Protein AF-A0A158NZ49-F1 (afdb_monomer)

Structure (mmCIF, N/CA/C/O backbone):
data_AF-A0A158NZ49-F1
#
_entry.id   AF-A0A158NZ49-F1
#
loop_
_atom_site.group_PDB
_atom_site.id
_atom_site.type_symbol
_atom_site.label_atom_id
_atom_site.label_alt_id
_atom_site.label_comp_id
_atom_site.label_asym_id
_atom_site.label_entity_id
_atom_site.label_seq_id
_atom_site.pdbx_PDB_ins_code
_atom_site.Cartn_x
_atom_site.Cartn_y
_atom_site.Cartn_z
_atom_site.occupancy
_atom_site.B_iso_or_equiv
_atom_site.auth_seq_id
_atom_site.auth_comp_id
_atom_site.auth_asym_id
_atom_site.auth_atom_id
_atom_site.pdbx_PDB_model_num
ATOM 1 N N . MET A 1 1 ? 2.696 24.671 5.256 1.00 68.38 1 MET A N 1
ATOM 2 C CA . MET A 1 1 ? 1.711 23.572 5.295 1.00 68.38 1 MET A CA 1
ATOM 3 C C . MET A 1 1 ? 1.732 22.976 6.686 1.00 68.38 1 MET A C 1
ATOM 5 O O . MET A 1 1 ? 2.824 22.775 7.215 1.00 68.38 1 MET A O 1
ATOM 9 N N . SER A 1 2 ? 0.566 22.750 7.288 1.00 91.38 2 SER A N 1
ATOM 10 C CA . SER A 1 2 ? 0.462 22.030 8.560 1.00 91.38 2 SER A CA 1
ATOM 11 C C . SER A 1 2 ? 0.823 20.544 8.372 1.00 91.38 2 SER A C 1
ATOM 13 O O . SER A 1 2 ? 0.926 20.051 7.241 1.00 91.38 2 SER A O 1
ATOM 15 N N . LYS A 1 3 ? 1.032 19.803 9.472 1.00 92.00 3 LYS A N 1
ATOM 16 C CA . LYS A 1 3 ? 1.208 18.341 9.387 1.00 92.00 3 LYS A CA 1
ATOM 17 C C . LYS A 1 3 ? -0.038 17.668 8.809 1.00 92.00 3 LYS A C 1
ATOM 19 O O . LYS A 1 3 ? 0.099 16.753 8.006 1.00 92.00 3 LYS A O 1
ATOM 24 N N . GLU A 1 4 ? -1.223 18.157 9.167 1.00 93.50 4 GLU A N 1
ATOM 25 C CA . GLU A 1 4 ? -2.504 17.652 8.664 1.00 93.50 4 GLU A CA 1
ATOM 26 C C . GLU A 1 4 ? -2.630 17.868 7.146 1.00 93.50 4 GLU A C 1
ATOM 28 O O . GLU A 1 4 ? -2.879 16.905 6.420 1.00 93.50 4 GLU A O 1
ATOM 33 N N . ASP A 1 5 ? -2.321 19.071 6.642 1.00 91.25 5 ASP A N 1
ATOM 34 C CA . ASP A 1 5 ? -2.321 19.365 5.195 1.00 91.25 5 ASP A CA 1
ATOM 35 C C . ASP A 1 5 ? -1.333 18.470 4.447 1.00 91.25 5 ASP A C 1
ATOM 37 O O . ASP A 1 5 ? -1.591 18.011 3.334 1.00 91.25 5 ASP A O 1
ATOM 41 N N . THR A 1 6 ? -0.177 18.222 5.068 1.00 93.62 6 THR A N 1
ATOM 42 C CA . THR A 1 6 ? 0.855 17.371 4.479 1.00 93.62 6 THR A CA 1
ATOM 43 C C . THR A 1 6 ? 0.374 15.928 4.393 1.00 93.62 6 THR A C 1
ATOM 45 O O . THR A 1 6 ? 0.531 15.310 3.345 1.00 93.62 6 THR A O 1
ATOM 48 N N . LEU A 1 7 ? -0.258 15.393 5.444 1.00 94.50 7 LEU A N 1
ATOM 49 C CA . LEU A 1 7 ? -0.834 14.046 5.425 1.00 94.50 7 LEU A CA 1
ATOM 50 C C . LEU A 1 7 ? -1.914 13.910 4.348 1.00 94.50 7 LEU A C 1
ATOM 52 O O . LEU A 1 7 ? -1.886 12.937 3.601 1.00 94.50 7 LEU A O 1
ATOM 56 N N . LEU A 1 8 ? -2.818 14.888 4.219 1.00 93.62 8 LEU A N 1
ATOM 57 C CA . LEU A 1 8 ? -3.854 14.892 3.177 1.00 93.62 8 LEU A CA 1
ATOM 58 C C . LEU A 1 8 ? -3.246 14.910 1.772 1.00 93.62 8 LEU A C 1
ATOM 60 O O . LEU A 1 8 ? -3.623 14.109 0.918 1.00 93.62 8 LEU A O 1
ATOM 64 N N . TRP A 1 9 ? -2.257 15.778 1.542 1.00 93.06 9 TRP A N 1
ATOM 65 C CA . TRP A 1 9 ? -1.540 15.827 0.271 1.00 93.06 9 TRP A CA 1
ATOM 66 C C . TRP A 1 9 ? -0.854 14.491 -0.042 1.00 93.06 9 TRP A C 1
ATOM 68 O O . TRP A 1 9 ? -0.977 13.986 -1.164 1.00 93.06 9 TRP A O 1
ATOM 78 N N . LEU A 1 10 ? -0.197 13.879 0.953 1.00 94.06 10 LEU A N 1
ATOM 79 C CA . LEU A 1 10 ? 0.497 12.602 0.805 1.00 94.06 10 LEU A CA 1
ATOM 80 C C . LEU A 1 10 ? -0.430 11.486 0.327 1.00 94.06 10 LEU A C 1
ATOM 82 O O . LEU A 1 10 ? 0.019 10.696 -0.497 1.00 94.06 10 LEU A O 1
ATOM 86 N N . GLN A 1 11 ? -1.702 11.443 0.742 1.00 94.31 11 GLN A N 1
ATOM 87 C CA . GLN A 1 11 ? -2.647 10.399 0.311 1.00 94.31 11 GLN A CA 1
ATOM 88 C C . GLN A 1 11 ? -2.680 10.250 -1.219 1.00 94.31 11 GLN A C 1
ATOM 90 O O . GLN A 1 11 ? -2.597 9.138 -1.742 1.00 94.31 11 GLN A O 1
ATOM 95 N N . SER A 1 12 ? -2.710 11.371 -1.948 1.00 90.19 12 SER A N 1
ATOM 96 C CA . SER A 1 12 ? -2.718 11.390 -3.421 1.00 90.19 12 SER A CA 1
ATOM 97 C C . SER A 1 12 ? -1.403 10.920 -4.058 1.00 90.19 12 SER A C 1
ATOM 99 O O . SER A 1 12 ? -1.378 10.497 -5.213 1.00 90.19 12 SER A O 1
ATOM 101 N N . GLN A 1 13 ? -0.305 10.986 -3.305 1.00 91.81 13 GLN A N 1
ATOM 102 C CA . GLN A 1 13 ? 1.037 10.610 -3.750 1.00 91.81 13 GLN A CA 1
ATOM 103 C C . GLN A 1 13 ? 1.348 9.129 -3.500 1.00 91.81 13 GLN A C 1
ATOM 105 O O . GLN A 1 13 ? 2.392 8.646 -3.934 1.00 91.81 13 GLN A O 1
ATOM 110 N N . ARG A 1 14 ? 0.483 8.405 -2.775 1.00 93.44 14 ARG A N 1
ATOM 111 C CA . ARG A 1 14 ? 0.665 6.977 -2.466 1.00 93.44 14 ARG A CA 1
ATOM 112 C C . ARG A 1 14 ? 0.021 6.049 -3.487 1.00 93.44 14 ARG A C 1
ATOM 114 O O . ARG A 1 14 ? 0.454 4.907 -3.605 1.00 93.44 14 ARG A O 1
ATOM 121 N N . ASP A 1 15 ? -0.964 6.535 -4.237 1.00 94.62 15 ASP A N 1
ATOM 122 C CA . ASP A 1 15 ? -1.673 5.772 -5.268 1.00 94.62 15 ASP A CA 1
ATOM 123 C C . ASP A 1 15 ? -0.997 5.951 -6.637 1.00 94.62 15 ASP A C 1
ATOM 125 O O . ASP A 1 15 ? -1.504 6.626 -7.537 1.00 94.62 15 ASP A O 1
ATOM 129 N N . ILE A 1 16 ? 0.220 5.418 -6.750 1.00 90.50 16 ILE A N 1
ATOM 130 C CA . ILE A 1 16 ? 1.062 5.512 -7.945 1.00 90.50 16 ILE A CA 1
ATOM 131 C C . ILE A 1 16 ? 1.618 4.136 -8.316 1.00 90.50 16 ILE A C 1
ATOM 133 O O . ILE A 1 16 ? 1.814 3.285 -7.447 1.00 90.50 16 ILE A O 1
ATOM 137 N N . GLY A 1 17 ? 1.925 3.943 -9.601 1.00 92.62 17 GLY A N 1
ATOM 138 C CA . GLY A 1 17 ? 2.588 2.731 -10.076 1.00 92.62 17 GLY A CA 1
ATOM 139 C C . GLY A 1 17 ? 3.939 2.467 -9.403 1.00 92.62 17 GLY A C 1
ATOM 140 O O . GLY A 1 17 ? 4.574 3.363 -8.840 1.00 92.62 17 GLY A O 1
ATOM 141 N N . ILE A 1 18 ? 4.414 1.229 -9.510 1.00 93.81 18 ILE A N 1
ATOM 142 C CA . ILE A 1 18 ? 5.622 0.746 -8.826 1.00 93.81 18 ILE A CA 1
ATOM 143 C C . ILE A 1 18 ? 6.669 0.213 -9.806 1.00 93.81 18 ILE A C 1
ATOM 145 O O . ILE A 1 18 ? 6.369 -0.206 -10.926 1.00 93.81 18 ILE A O 1
ATOM 149 N N . PHE A 1 19 ? 7.925 0.173 -9.367 1.00 94.88 19 PHE A N 1
ATOM 150 C CA . PHE A 1 19 ? 8.986 -0.520 -10.093 1.00 94.88 19 PHE A CA 1
ATOM 151 C C . PHE A 1 19 ? 9.013 -2.004 -9.722 1.00 94.88 19 PHE A C 1
ATOM 153 O O . PHE A 1 19 ? 9.070 -2.363 -8.549 1.00 94.88 19 PHE A O 1
ATOM 160 N N . ILE A 1 20 ? 9.017 -2.873 -10.733 1.00 96.12 20 ILE A N 1
ATOM 161 C CA . ILE A 1 20 ? 9.058 -4.329 -10.563 1.00 96.12 20 ILE A CA 1
ATOM 162 C C . ILE A 1 20 ? 10.291 -4.887 -11.274 1.00 96.12 20 ILE A C 1
ATOM 164 O O . ILE A 1 20 ? 10.539 -4.592 -12.448 1.00 96.12 20 ILE A O 1
ATOM 168 N N . GLN A 1 21 ? 11.073 -5.708 -10.571 1.00 96.62 21 GLN A N 1
ATOM 169 C CA . GLN A 1 21 ? 12.226 -6.389 -11.152 1.00 96.62 21 GLN A CA 1
ATOM 170 C C . GLN A 1 21 ? 11.786 -7.633 -11.931 1.00 96.62 21 GLN A C 1
ATOM 172 O O . GLN A 1 21 ? 11.057 -8.488 -11.426 1.00 96.62 21 GLN A O 1
ATOM 177 N N . CYS A 1 22 ? 12.286 -7.792 -13.155 1.00 97.94 22 CYS A N 1
ATOM 178 C CA . CYS A 1 22 ? 12.050 -8.993 -13.948 1.00 97.94 22 CYS A CA 1
ATOM 179 C C . CYS A 1 22 ? 12.662 -10.239 -13.280 1.00 97.94 22 CYS A C 1
ATOM 181 O O . CYS A 1 22 ? 13.879 -10.336 -13.092 1.00 97.94 22 CYS A O 1
ATOM 183 N N . CYS A 1 23 ? 11.839 -11.257 -13.015 1.00 98.00 23 CYS A N 1
ATOM 184 C CA . CYS A 1 23 ? 12.266 -12.502 -12.373 1.00 98.00 23 CYS A CA 1
ATOM 185 C C . CYS A 1 23 ? 13.144 -13.394 -13.269 1.00 98.00 23 CYS A C 1
ATOM 187 O O . CYS A 1 23 ? 13.720 -14.373 -12.790 1.00 98.00 23 CYS A O 1
ATOM 189 N N . ARG A 1 24 ? 13.274 -13.093 -14.571 1.00 97.75 24 ARG A N 1
ATOM 190 C CA . ARG A 1 24 ? 14.144 -13.857 -15.477 1.00 97.75 24 ARG A CA 1
ATOM 191 C C . ARG A 1 24 ? 15.604 -13.677 -15.051 1.00 97.75 24 ARG A C 1
ATOM 193 O O . ARG A 1 24 ? 16.101 -12.552 -15.026 1.00 97.75 24 ARG A O 1
ATOM 200 N N . LYS A 1 25 ? 16.293 -14.792 -14.770 1.00 96.81 25 LYS A N 1
ATOM 201 C CA . LYS A 1 25 ? 17.686 -14.811 -14.282 1.00 96.81 25 LYS A CA 1
ATOM 202 C C . LYS A 1 25 ? 18.647 -14.006 -15.163 1.00 96.81 25 LYS A C 1
ATOM 204 O O . LYS A 1 25 ? 19.496 -13.317 -14.624 1.00 96.81 25 LYS A O 1
ATOM 209 N N . SER A 1 26 ? 18.461 -14.045 -16.483 1.00 97.19 26 SER A N 1
ATOM 210 C CA . SER A 1 26 ? 19.286 -13.319 -17.456 1.00 97.19 26 SER A CA 1
ATOM 211 C C . SER A 1 26 ? 18.878 -11.862 -17.711 1.00 97.19 26 SER A C 1
ATOM 213 O O . SER A 1 26 ? 19.567 -11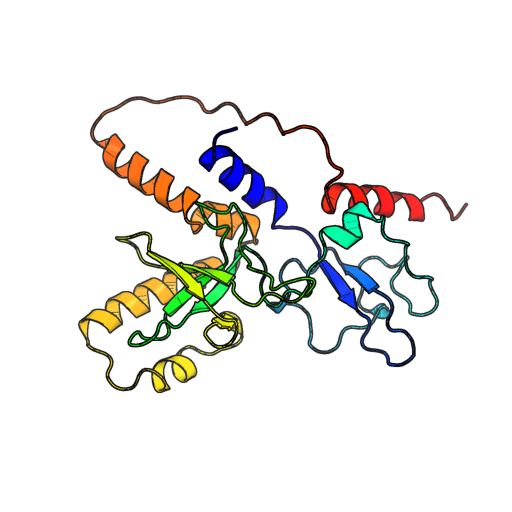.176 -18.453 1.00 97.19 26 SER A O 1
ATOM 215 N N . CYS A 1 27 ? 17.751 -11.381 -17.168 1.00 97.06 27 CYS A N 1
ATOM 216 C CA . CYS A 1 27 ? 17.262 -10.028 -17.449 1.00 97.06 27 CYS A CA 1
ATOM 217 C C . CYS A 1 27 ? 17.514 -9.075 -16.288 1.00 97.06 27 CYS A C 1
ATOM 219 O O . CYS A 1 27 ? 18.184 -8.072 -16.484 1.00 97.06 27 CYS A O 1
ATOM 221 N N . LYS A 1 28 ? 16.916 -9.348 -15.119 1.00 96.38 28 LYS A N 1
ATOM 222 C CA . LYS A 1 28 ? 17.013 -8.539 -13.885 1.00 96.38 28 LYS A CA 1
ATOM 223 C C . LYS A 1 28 ? 16.725 -7.030 -13.990 1.00 96.38 28 LYS A C 1
ATOM 225 O O . LYS A 1 28 ? 16.806 -6.345 -12.981 1.00 96.38 28 LYS A O 1
ATOM 230 N N . LYS A 1 29 ? 16.302 -6.542 -15.160 1.00 96.19 29 LYS A N 1
ATOM 231 C CA . LYS A 1 29 ? 15.860 -5.163 -15.387 1.00 96.19 29 LYS A CA 1
ATOM 232 C C . LYS A 1 29 ? 14.662 -4.786 -14.514 1.00 96.19 29 LYS A C 1
ATOM 234 O O . LYS A 1 29 ? 13.750 -5.604 -14.337 1.00 96.19 29 LYS A O 1
ATOM 239 N N . TRP A 1 30 ? 14.636 -3.541 -14.064 1.00 95.50 30 TRP A N 1
ATOM 240 C CA . TRP A 1 30 ? 13.500 -2.888 -13.430 1.00 95.50 30 TRP A CA 1
ATOM 241 C C . TRP A 1 30 ? 12.586 -2.251 -14.471 1.00 95.50 30 TRP A C 1
ATOM 243 O O . TRP A 1 30 ? 13.029 -1.648 -15.450 1.00 95.50 30 TRP A O 1
ATOM 253 N N . ARG A 1 31 ? 11.279 -2.395 -14.263 1.00 95.50 31 ARG A N 1
ATOM 254 C CA . ARG A 1 31 ? 10.250 -1.807 -15.118 1.00 95.50 31 ARG A CA 1
ATOM 255 C C . ARG A 1 31 ? 9.233 -1.082 -14.261 1.00 95.50 31 ARG A C 1
ATOM 257 O O . ARG A 1 31 ? 8.695 -1.673 -13.329 1.00 95.50 31 ARG A O 1
ATOM 264 N N . TYR A 1 32 ? 8.953 0.168 -14.608 1.00 94.25 32 TYR A N 1
ATOM 265 C CA . TYR A 1 32 ? 7.801 0.863 -14.056 1.00 94.25 32 TYR A CA 1
ATOM 266 C C . TYR A 1 32 ? 6.515 0.195 -14.548 1.00 94.25 32 TYR A C 1
ATOM 268 O O . TYR A 1 32 ? 6.393 -0.114 -15.738 1.00 94.25 32 TYR A O 1
ATOM 276 N N . CYS A 1 33 ? 5.588 -0.058 -13.632 1.00 94.56 33 CYS A N 1
ATOM 277 C CA . CYS A 1 33 ? 4.303 -0.684 -13.899 1.00 94.56 33 CYS A CA 1
ATOM 278 C C . CYS A 1 33 ? 3.196 0.161 -13.266 1.00 94.56 33 CYS A C 1
ATOM 280 O O . CYS A 1 33 ? 3.117 0.258 -12.045 1.00 94.56 33 CYS A O 1
ATOM 282 N N . ASP A 1 34 ? 2.343 0.731 -14.112 1.00 93.56 34 ASP A N 1
ATOM 283 C CA . ASP A 1 34 ? 1.200 1.566 -13.713 1.00 93.56 34 ASP A CA 1
ATOM 284 C C . ASP A 1 34 ? -0.022 0.719 -13.312 1.00 93.56 34 ASP A C 1
ATOM 286 O O . ASP A 1 34 ? -0.976 1.230 -12.759 1.00 93.56 34 ASP A O 1
ATOM 290 N N . ASP A 1 35 ? -0.009 -0.596 -13.563 1.00 93.69 35 ASP A N 1
ATOM 291 C CA . ASP A 1 35 ? -1.139 -1.473 -13.208 1.00 93.69 35 ASP A CA 1
ATOM 292 C C . ASP A 1 35 ? -1.067 -1.984 -11.758 1.00 93.69 35 ASP A C 1
ATOM 294 O O . ASP A 1 35 ? -1.996 -2.627 -11.271 1.00 93.69 35 ASP A O 1
ATOM 298 N N . PHE A 1 36 ? 0.065 -1.767 -11.079 1.00 95.69 36 PHE A N 1
ATOM 299 C CA . PHE A 1 36 ? 0.307 -2.247 -9.720 1.00 95.69 36 PHE A CA 1
ATOM 300 C C . PHE A 1 36 ? 0.666 -1.077 -8.823 1.00 95.69 36 PHE A C 1
ATOM 302 O O . PHE A 1 36 ? 1.688 -0.428 -9.027 1.00 95.69 36 PHE A O 1
ATOM 309 N N . HIS A 1 37 ? -0.176 -0.827 -7.829 1.00 95.69 37 HIS A N 1
ATOM 310 C CA . HIS A 1 37 ? 0.003 0.275 -6.884 1.00 95.69 37 HIS A CA 1
ATOM 311 C C . HIS A 1 37 ? 0.337 -0.235 -5.472 1.00 95.69 37 HIS A C 1
ATOM 313 O O . HIS A 1 37 ? 0.818 0.512 -4.625 1.00 95.69 37 HIS A O 1
ATOM 319 N N . ASP A 1 38 ? 0.140 -1.531 -5.215 1.00 96.50 38 ASP A N 1
ATOM 320 C CA . ASP A 1 38 ? 0.511 -2.194 -3.968 1.00 96.50 38 ASP A CA 1
ATOM 321 C C . ASP A 1 38 ? 1.464 -3.375 -4.253 1.00 96.50 38 ASP A C 1
ATOM 323 O O . ASP A 1 38 ? 1.118 -4.268 -5.038 1.00 96.50 38 ASP A O 1
ATOM 327 N N . PRO A 1 39 ? 2.644 -3.453 -3.603 1.00 95.88 39 PRO A N 1
ATOM 328 C CA . PRO A 1 39 ? 3.526 -4.617 -3.687 1.00 95.88 39 PRO A CA 1
ATOM 329 C C . PRO A 1 39 ? 2.842 -5.951 -3.355 1.00 95.88 39 PRO A C 1
ATOM 331 O O . PRO A 1 39 ? 3.272 -7.007 -3.829 1.00 95.88 39 PRO A O 1
ATOM 334 N N . VAL A 1 40 ? 1.771 -5.949 -2.550 1.00 95.69 40 VAL A N 1
ATOM 335 C CA . VAL A 1 40 ? 1.031 -7.180 -2.246 1.00 95.69 40 VAL A CA 1
ATOM 336 C C . VAL A 1 40 ? 0.273 -7.724 -3.456 1.00 95.69 40 VAL A C 1
ATOM 338 O O . VAL A 1 40 ? 0.049 -8.935 -3.501 1.00 95.69 40 VAL A O 1
ATOM 341 N N . ASP A 1 41 ? -0.060 -6.898 -4.441 1.00 95.12 41 ASP A N 1
ATOM 342 C CA . ASP A 1 41 ? -0.815 -7.316 -5.625 1.00 95.12 41 ASP A CA 1
ATOM 343 C C . ASP A 1 41 ? 0.102 -7.815 -6.750 1.00 95.12 41 ASP A C 1
ATOM 345 O O . ASP A 1 41 ? -0.341 -8.504 -7.672 1.00 95.12 41 ASP A O 1
ATOM 349 N N . VAL A 1 42 ? 1.410 -7.568 -6.632 1.00 95.50 42 VAL A N 1
ATOM 350 C CA . VAL A 1 42 ? 2.406 -8.055 -7.587 1.00 95.50 42 VAL A CA 1
ATOM 351 C C . VAL A 1 42 ? 2.469 -9.590 -7.571 1.00 95.50 42 VAL A C 1
ATOM 353 O O . VAL A 1 42 ? 2.644 -10.211 -6.509 1.00 95.50 42 VAL A O 1
ATOM 356 N N . PRO A 1 43 ? 2.380 -10.247 -8.744 1.00 95.44 43 PRO A N 1
ATOM 357 C CA . PRO A 1 43 ? 2.582 -11.682 -8.857 1.00 95.44 43 PRO A CA 1
ATOM 358 C C . PRO A 1 43 ? 3.963 -12.102 -8.350 1.00 95.44 43 PRO A C 1
ATOM 360 O O . PRO A 1 43 ? 4.966 -11.446 -8.613 1.00 95.44 43 PRO A O 1
ATOM 363 N N . LYS A 1 44 ? 4.047 -13.271 -7.701 1.00 94.06 44 LYS A N 1
ATOM 364 C CA . LYS A 1 44 ? 5.333 -13.828 -7.232 1.00 94.06 44 LYS A CA 1
ATOM 365 C C . LYS A 1 44 ? 6.371 -13.977 -8.350 1.00 94.06 44 LYS A C 1
ATOM 367 O O . LYS A 1 44 ? 7.566 -13.932 -8.082 1.00 94.06 44 LYS A O 1
ATOM 372 N N . LEU A 1 45 ? 5.903 -14.227 -9.571 1.00 97.31 45 LEU A N 1
ATOM 373 C CA . LEU A 1 45 ? 6.720 -14.274 -10.773 1.00 97.31 45 LEU A CA 1
ATOM 374 C C . LEU A 1 45 ? 6.208 -13.212 -11.733 1.00 97.31 45 LEU A C 1
ATOM 376 O O . LEU A 1 45 ? 5.100 -13.328 -12.256 1.00 97.31 45 LEU A O 1
ATOM 380 N N . TRP A 1 46 ? 7.036 -12.203 -11.967 1.00 98.00 46 TRP A N 1
ATOM 381 C CA . TRP A 1 46 ? 6.763 -11.135 -12.911 1.00 98.00 46 TRP A CA 1
ATOM 382 C C . TRP A 1 46 ? 7.888 -11.056 -13.948 1.00 98.00 46 TRP A C 1
ATOM 384 O O . TRP A 1 46 ? 9.071 -11.209 -13.635 1.00 98.00 46 TRP A O 1
ATOM 394 N N . TYR A 1 47 ? 7.535 -10.847 -15.212 1.00 98.12 47 TYR A N 1
ATOM 395 C CA . TYR A 1 47 ? 8.487 -10.782 -16.324 1.00 98.12 47 TYR A CA 1
ATOM 396 C C . TYR A 1 47 ? 8.189 -9.564 -17.189 1.00 98.12 47 TYR A C 1
ATOM 398 O O . TYR A 1 47 ? 7.022 -9.229 -17.343 1.00 98.12 47 TYR A O 1
ATOM 406 N N . CYS A 1 48 ? 9.196 -8.983 -17.859 1.00 98.00 48 CYS A N 1
ATOM 407 C CA . CYS A 1 48 ? 9.002 -7.791 -18.703 1.00 98.00 48 CYS A CA 1
ATOM 408 C C . CYS A 1 48 ? 7.805 -7.906 -19.662 1.00 98.00 48 CYS A C 1
ATOM 410 O O . CYS A 1 48 ? 7.068 -6.946 -19.816 1.00 98.00 48 CYS A O 1
ATOM 412 N N . LYS A 1 49 ? 7.558 -9.090 -20.245 1.00 97.38 49 LYS A N 1
ATOM 413 C CA . LYS A 1 49 ? 6.415 -9.347 -21.145 1.00 97.38 49 LYS A CA 1
ATOM 414 C C . LYS A 1 49 ? 5.027 -9.115 -20.533 1.00 97.38 49 LYS A C 1
ATOM 416 O O . LYS A 1 49 ? 4.049 -9.051 -21.265 1.00 97.38 49 LYS A O 1
ATOM 421 N N . MET A 1 50 ? 4.944 -9.045 -19.207 1.00 97.25 50 MET A N 1
ATOM 422 C CA . MET A 1 50 ? 3.718 -8.803 -18.448 1.00 97.25 50 MET A CA 1
ATOM 423 C C . MET A 1 50 ? 3.458 -7.311 -18.215 1.00 97.25 50 MET A C 1
ATOM 425 O O . MET A 1 50 ? 2.434 -6.979 -17.637 1.00 97.25 50 MET A O 1
ATOM 429 N N . ASN A 1 51 ? 4.360 -6.418 -18.631 1.00 97.12 51 ASN A N 1
ATOM 430 C CA . ASN A 1 51 ? 4.137 -4.980 -18.520 1.00 97.12 51 ASN A CA 1
ATOM 431 C C . ASN A 1 51 ? 2.999 -4.538 -19.467 1.00 97.12 51 ASN A C 1
ATOM 433 O O . ASN A 1 51 ? 2.941 -4.977 -20.628 1.00 97.12 51 ASN A O 1
ATOM 437 N N . SER A 1 52 ? 2.087 -3.686 -18.987 1.00 95.56 52 SER A N 1
ATOM 438 C CA . SER A 1 52 ? 1.034 -3.100 -19.824 1.00 95.56 52 SER A CA 1
ATOM 439 C C . SER A 1 52 ? 1.597 -2.169 -20.891 1.00 95.56 52 SER A C 1
ATOM 441 O O . SER A 1 52 ? 1.130 -2.213 -22.031 1.00 95.56 52 SER A O 1
ATOM 443 N N . ASN A 1 53 ? 2.655 -1.415 -20.578 1.00 94.25 53 ASN A N 1
ATOM 444 C CA . ASN A 1 53 ? 3.364 -0.586 -21.542 1.00 94.25 53 ASN A CA 1
ATOM 445 C C . ASN A 1 53 ? 4.186 -1.460 -22.503 1.00 94.25 53 ASN A C 1
ATOM 447 O O . ASN A 1 53 ? 5.289 -1.927 -22.197 1.00 94.25 53 ASN A O 1
ATOM 451 N N . LYS A 1 54 ? 3.648 -1.641 -23.713 1.00 94.56 54 LYS A N 1
ATOM 452 C CA . LYS A 1 54 ? 4.229 -2.500 -24.750 1.00 94.56 54 LYS A CA 1
ATOM 453 C C . LYS A 1 54 ? 5.596 -2.032 -25.243 1.00 94.56 54 LYS A C 1
ATOM 455 O O . LYS A 1 54 ? 6.395 -2.886 -25.618 1.00 94.56 54 LYS A O 1
ATOM 460 N N . ALA A 1 55 ? 5.918 -0.741 -25.134 1.00 93.50 55 ALA A N 1
ATOM 461 C CA . ALA A 1 55 ? 7.227 -0.212 -25.521 1.00 93.50 55 ALA A CA 1
ATOM 462 C C . ALA A 1 55 ? 8.377 -0.776 -24.665 1.00 9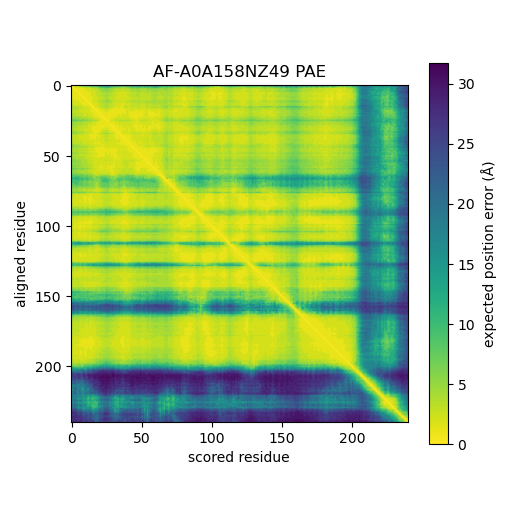3.50 55 ALA A C 1
ATOM 464 O O . ALA A 1 55 ? 9.497 -0.921 -25.147 1.00 93.50 55 ALA A O 1
ATOM 465 N N . ILE A 1 56 ? 8.106 -1.148 -23.408 1.00 94.44 56 ILE A N 1
ATOM 466 C CA . ILE A 1 56 ? 9.102 -1.704 -22.473 1.00 94.44 56 ILE A CA 1
ATOM 467 C C . ILE A 1 56 ? 8.810 -3.159 -22.074 1.00 94.44 56 ILE A C 1
ATOM 469 O O . ILE A 1 56 ? 9.528 -3.740 -21.250 1.00 94.44 56 ILE A O 1
ATOM 473 N N . ALA A 1 57 ? 7.799 -3.787 -22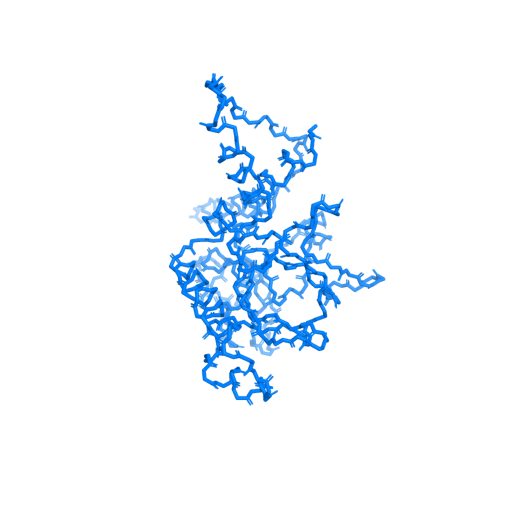.687 1.00 96.12 57 ALA A N 1
ATOM 474 C CA . ALA A 1 57 ? 7.319 -5.128 -22.356 1.00 96.12 57 ALA A CA 1
ATOM 475 C C . ALA A 1 57 ? 8.197 -6.267 -22.917 1.00 96.12 57 ALA A C 1
ATOM 477 O O . ALA A 1 57 ? 7.718 -7.323 -23.323 1.00 96.12 57 ALA A O 1
ATOM 478 N N . SER A 1 58 ? 9.514 -6.083 -22.961 1.00 97.19 58 SER A N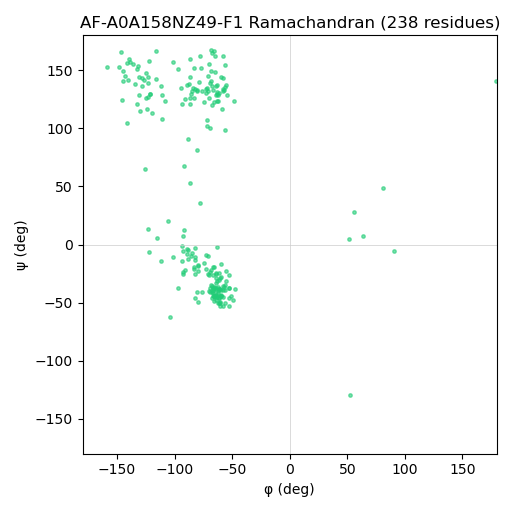 1
ATOM 479 C CA . SER A 1 58 ? 10.451 -7.091 -23.456 1.00 97.19 58 SER A CA 1
ATOM 480 C C . SER A 1 58 ? 11.760 -7.064 -22.676 1.00 97.19 58 SER A C 1
ATOM 482 O O . SER A 1 58 ? 12.192 -6.034 -22.156 1.00 97.19 58 SER A O 1
ATOM 484 N N . CYS A 1 59 ? 12.399 -8.231 -22.565 1.00 97.81 59 CYS A N 1
ATOM 485 C CA . CYS A 1 59 ? 13.734 -8.338 -21.970 1.00 97.81 59 CYS A CA 1
ATOM 486 C C . CYS A 1 59 ? 14.822 -7.772 -22.895 1.00 97.81 59 CYS A C 1
ATOM 488 O O . CYS A 1 59 ? 15.896 -7.430 -22.403 1.00 97.81 59 CYS A O 1
ATOM 490 N N . PHE A 1 60 ? 14.544 -7.672 -24.199 1.00 96.38 60 PHE A N 1
ATOM 491 C CA . PHE A 1 60 ? 15.473 -7.148 -25.203 1.00 96.38 60 PHE A CA 1
ATOM 492 C C . PHE A 1 60 ? 15.521 -5.619 -25.227 1.00 96.38 60 PHE A C 1
ATOM 494 O O . PHE A 1 60 ? 16.528 -5.047 -25.621 1.00 96.38 60 PHE A O 1
ATOM 501 N N . VAL A 1 61 ? 14.466 -4.956 -24.750 1.00 96.06 61 VAL A N 1
ATOM 502 C CA . VAL A 1 61 ? 14.451 -3.497 -24.615 1.00 96.06 61 VAL A CA 1
ATOM 503 C C . VAL A 1 61 ? 15.378 -3.093 -23.454 1.00 96.06 61 VAL A C 1
ATOM 505 O O . VAL A 1 61 ? 15.308 -3.722 -22.390 1.00 96.06 61 VAL A O 1
ATOM 508 N N . PRO A 1 62 ? 16.241 -2.071 -23.599 1.00 95.44 62 PRO A N 1
ATOM 509 C CA . PRO A 1 62 ? 17.055 -1.545 -22.498 1.00 95.44 62 PRO A CA 1
ATOM 510 C C . PRO A 1 62 ? 16.219 -1.095 -21.288 1.00 95.44 62 PRO A C 1
ATOM 512 O O . PRO A 1 62 ? 15.029 -0.805 -21.417 1.00 95.44 62 PRO A O 1
ATOM 515 N N . GLU A 1 63 ? 16.806 -1.094 -20.088 1.00 93.75 63 GLU A N 1
ATOM 516 C CA . GLU A 1 63 ? 16.171 -0.467 -18.917 1.00 93.75 63 GLU A CA 1
ATOM 517 C C . GLU A 1 63 ? 16.146 1.053 -19.111 1.00 93.75 63 GLU A C 1
ATOM 519 O O . GLU A 1 63 ? 17.099 1.616 -19.644 1.00 93.75 63 GLU A O 1
ATOM 524 N N . VAL A 1 64 ? 15.048 1.702 -18.717 1.00 88.31 64 VAL A N 1
ATOM 525 C CA . VAL A 1 64 ? 14.964 3.166 -18.745 1.00 88.31 64 VAL A CA 1
ATOM 526 C C . VAL A 1 64 ? 15.814 3.691 -17.585 1.00 88.31 64 VAL A C 1
ATOM 528 O O . VAL A 1 64 ? 15.536 3.296 -16.449 1.00 88.31 64 VAL A O 1
ATOM 531 N N . PRO A 1 65 ? 16.830 4.539 -17.833 1.00 85.81 65 PRO A N 1
ATOM 532 C CA . PRO A 1 65 ? 17.636 5.116 -16.764 1.00 85.81 65 PRO A CA 1
ATOM 533 C C . PRO A 1 65 ? 16.754 5.873 -15.771 1.00 85.81 65 PRO A C 1
ATOM 535 O O . PRO A 1 65 ? 15.887 6.655 -16.171 1.00 85.81 65 PRO A O 1
ATOM 538 N N . LYS A 1 66 ? 16.966 5.636 -14.478 1.00 82.62 66 LYS A N 1
ATOM 539 C CA . LYS A 1 66 ? 16.294 6.382 -13.414 1.00 82.62 66 LYS A CA 1
ATOM 540 C C . LYS A 1 66 ? 17.114 7.638 -13.119 1.00 82.62 66 LYS A C 1
ATOM 542 O O . LYS A 1 66 ? 18.337 7.615 -13.214 1.00 82.62 66 LYS A O 1
ATOM 547 N N . MET A 1 67 ? 16.446 8.746 -12.807 1.00 80.25 67 MET A N 1
ATOM 548 C CA . MET A 1 67 ? 17.142 9.929 -12.291 1.00 80.25 67 MET A CA 1
ATOM 549 C C . MET A 1 67 ? 17.631 9.638 -10.869 1.00 80.25 67 MET A C 1
ATOM 551 O O . MET A 1 67 ? 16.919 8.982 -10.117 1.00 80.25 67 MET A O 1
ATOM 555 N N . GLU A 1 68 ? 18.791 10.166 -10.481 1.00 78.00 68 GLU A N 1
ATOM 556 C CA . GLU A 1 68 ? 19.381 9.960 -9.146 1.00 78.00 68 GLU A CA 1
ATOM 557 C C . GLU A 1 68 ? 18.397 10.308 -8.017 1.00 78.00 68 GLU A C 1
ATOM 559 O O . GLU A 1 68 ? 18.135 9.487 -7.145 1.00 78.00 68 GLU A O 1
ATOM 564 N N . ALA A 1 69 ? 17.711 11.450 -8.132 1.00 75.12 69 ALA A N 1
ATOM 565 C CA . ALA A 1 69 ? 16.672 11.864 -7.185 1.00 75.12 69 ALA A CA 1
ATOM 566 C C . ALA A 1 69 ? 15.494 10.875 -7.073 1.00 75.12 69 ALA A C 1
ATOM 568 O O . ALA A 1 69 ? 14.843 10.804 -6.039 1.00 75.12 69 ALA A O 1
ATOM 569 N N . VAL A 1 70 ? 15.197 10.122 -8.138 1.00 76.56 70 VAL A N 1
ATOM 570 C CA . VAL A 1 70 ? 14.181 9.063 -8.101 1.00 76.56 70 VAL A CA 1
ATOM 571 C C . VAL A 1 70 ? 14.727 7.834 -7.386 1.00 76.56 70 VAL A C 1
ATOM 573 O O . VAL A 1 70 ? 13.992 7.222 -6.621 1.00 76.56 70 VAL A O 1
ATOM 576 N N . GLU A 1 71 ? 15.986 7.464 -7.620 1.00 79.12 71 GLU A N 1
ATOM 577 C CA . GLU A 1 71 ? 16.595 6.294 -6.980 1.00 79.12 71 GLU A CA 1
ATOM 578 C C . GLU A 1 71 ? 16.726 6.454 -5.464 1.00 79.12 71 GLU A C 1
ATOM 580 O O . GLU A 1 71 ? 16.470 5.491 -4.743 1.00 79.12 71 GLU A O 1
ATOM 585 N N . GLU A 1 72 ? 17.034 7.659 -4.982 1.00 78.19 72 GLU A N 1
ATOM 586 C CA . GLU A 1 72 ? 17.111 7.974 -3.547 1.00 78.19 72 GLU A CA 1
ATOM 587 C C . GLU A 1 72 ? 15.776 7.778 -2.810 1.00 78.19 72 GLU A C 1
ATOM 589 O O . GLU A 1 72 ? 15.762 7.412 -1.633 1.00 78.19 72 GLU A O 1
ATOM 594 N N . ASP A 1 73 ? 14.653 7.979 -3.502 1.00 78.94 73 ASP A N 1
ATOM 595 C CA . ASP A 1 73 ? 13.310 7.833 -2.937 1.00 78.94 73 ASP A CA 1
ATOM 596 C C . ASP A 1 73 ? 12.763 6.390 -3.048 1.00 78.94 73 ASP A C 1
ATOM 598 O O . ASP A 1 73 ? 11.682 6.089 -2.527 1.00 78.94 73 ASP A O 1
ATOM 602 N N . LEU A 1 74 ? 13.479 5.466 -3.709 1.00 87.31 74 LEU A N 1
ATOM 603 C CA . LEU A 1 74 ? 13.041 4.077 -3.868 1.00 87.31 74 LEU A CA 1
ATOM 604 C C . LEU A 1 74 ? 13.364 3.220 -2.639 1.00 87.31 74 LEU A C 1
ATOM 606 O O . LEU A 1 74 ? 14.488 3.163 -2.147 1.00 87.31 74 LEU A O 1
ATOM 610 N N . ILE A 1 75 ? 12.367 2.446 -2.212 1.00 92.25 75 ILE A N 1
ATOM 611 C CA . ILE A 1 75 ? 12.498 1.439 -1.156 1.00 92.25 75 ILE A CA 1
ATOM 612 C C . ILE A 1 75 ? 12.036 0.064 -1.643 1.00 92.25 75 ILE A C 1
ATOM 614 O O . ILE A 1 75 ? 11.102 -0.051 -2.441 1.00 92.25 75 ILE A O 1
ATOM 618 N N . GLU A 1 76 ? 12.654 -1.004 -1.133 1.00 93.44 76 GLU A N 1
ATOM 619 C CA . GLU A 1 76 ? 12.227 -2.382 -1.401 1.00 93.44 76 GLU A CA 1
ATOM 620 C C . GLU A 1 76 ? 11.051 -2.731 -0.488 1.00 93.44 76 GLU A C 1
ATOM 622 O O . GLU A 1 76 ? 11.179 -3.311 0.596 1.00 93.44 76 GLU A O 1
ATOM 627 N N . ASN A 1 77 ? 9.879 -2.288 -0.920 1.00 91.00 77 ASN A N 1
ATOM 628 C CA . ASN A 1 77 ? 8.714 -2.263 -0.071 1.00 91.00 77 ASN A CA 1
ATOM 629 C C . ASN A 1 77 ? 7.901 -3.567 -0.131 1.00 91.00 77 ASN A C 1
ATOM 631 O O . ASN A 1 77 ? 7.625 -4.109 -1.201 1.00 91.00 77 ASN A O 1
ATOM 635 N N . LYS A 1 78 ? 7.452 -4.047 1.033 1.00 95.69 78 LYS A N 1
ATOM 636 C CA . LYS A 1 78 ? 6.514 -5.173 1.147 1.00 95.69 78 LYS A CA 1
ATOM 637 C C . LYS A 1 78 ? 5.053 -4.719 1.211 1.00 95.69 78 LYS A C 1
ATOM 639 O O . LYS A 1 78 ? 4.176 -5.517 0.880 1.00 95.69 78 LYS A O 1
ATOM 644 N N . TYR A 1 79 ? 4.805 -3.490 1.665 1.00 97.38 79 TYR A N 1
ATOM 645 C CA . TYR A 1 79 ? 3.472 -2.920 1.853 1.00 97.38 79 TYR A CA 1
ATOM 646 C C . TYR A 1 79 ? 3.489 -1.420 1.552 1.00 97.38 79 TYR A C 1
ATOM 648 O O . TYR A 1 79 ? 4.240 -0.677 2.179 1.00 97.38 79 TYR A O 1
ATOM 656 N N . ASN A 1 80 ? 2.648 -0.953 0.638 1.00 96.69 80 ASN A N 1
ATOM 657 C CA . ASN A 1 80 ? 2.490 0.478 0.391 1.00 96.69 80 ASN A CA 1
ATOM 658 C C . ASN A 1 80 ? 1.611 1.136 1.474 1.00 96.69 80 ASN A C 1
ATOM 660 O O . ASN A 1 80 ? 0.857 0.465 2.178 1.00 96.69 80 ASN A O 1
ATOM 664 N N . CYS A 1 81 ? 1.668 2.461 1.593 1.00 97.38 81 CYS A N 1
ATOM 665 C CA . CYS A 1 81 ? 0.607 3.210 2.258 1.00 97.38 81 CYS A CA 1
ATOM 666 C C . CYS A 1 81 ? -0.723 2.919 1.539 1.00 97.38 81 CYS A C 1
ATOM 668 O O . CYS A 1 81 ? -0.777 2.908 0.312 1.00 97.38 81 CYS A O 1
ATOM 670 N N . GLY A 1 82 ? -1.772 2.602 2.292 1.00 98.12 82 GLY A N 1
ATOM 671 C CA . GLY A 1 82 ? -3.047 2.096 1.779 1.00 98.12 82 GLY A CA 1
ATOM 672 C C . GLY A 1 82 ? -3.145 0.568 1.677 1.00 98.12 82 GLY A C 1
ATOM 673 O O . GLY A 1 82 ? -4.232 0.046 1.400 1.00 98.12 82 GLY A O 1
ATOM 674 N N . SER A 1 83 ? -2.061 -0.175 1.939 1.00 98.44 83 SER A N 1
ATOM 675 C CA . SER A 1 83 ? -2.111 -1.639 2.014 1.00 98.44 83 SER A CA 1
ATOM 676 C C . SER A 1 83 ? -3.004 -2.105 3.158 1.00 98.44 83 SER A C 1
ATOM 678 O O . SER A 1 83 ? -2.814 -1.731 4.317 1.00 98.44 83 SER A O 1
ATOM 680 N N . LEU A 1 84 ? -3.928 -3.016 2.852 1.00 98.50 84 LEU A N 1
ATOM 681 C CA . LEU A 1 84 ? -4.756 -3.683 3.854 1.00 98.50 84 LEU A CA 1
ATOM 682 C C . LEU A 1 84 ? -3.993 -4.860 4.461 1.00 98.50 84 LEU A C 1
ATOM 684 O O . LEU A 1 84 ? -3.529 -5.766 3.755 1.00 98.50 84 LEU A O 1
ATOM 688 N N . VAL A 1 85 ? -3.894 -4.891 5.788 1.00 98.25 85 VAL A N 1
ATOM 689 C CA . VAL A 1 85 ? -3.096 -5.882 6.512 1.00 98.25 85 VAL A CA 1
ATOM 690 C C . VAL A 1 85 ? -3.820 -6.449 7.730 1.00 98.25 85 VAL A C 1
ATOM 692 O O . VAL A 1 85 ? -4.692 -5.836 8.329 1.00 98.25 85 VAL A O 1
ATOM 695 N N . TRP A 1 86 ? -3.426 -7.650 8.130 1.00 97.50 86 TRP A N 1
ATOM 696 C CA . TRP A 1 86 ? -3.548 -8.112 9.502 1.00 97.50 86 TRP A CA 1
ATOM 697 C C . TRP A 1 86 ? -2.310 -7.657 10.269 1.00 97.50 86 TRP A C 1
ATOM 699 O O . TRP A 1 86 ? -1.188 -7.983 9.875 1.00 97.50 86 TRP A O 1
ATOM 709 N N . ALA A 1 87 ? -2.517 -6.966 11.379 1.00 96.94 87 ALA A N 1
ATOM 710 C CA . ALA A 1 87 ? -1.489 -6.446 12.264 1.00 96.94 87 ALA A CA 1
ATOM 711 C C . ALA A 1 87 ? -1.584 -7.113 13.644 1.00 96.94 87 ALA A C 1
ATOM 713 O O . ALA A 1 87 ? -2.676 -7.400 14.129 1.00 96.94 87 ALA A O 1
ATOM 714 N N . HIS A 1 88 ? -0.444 -7.382 14.277 1.00 93.62 88 HIS A N 1
ATOM 715 C CA . HIS A 1 88 ? -0.380 -8.042 15.580 1.00 93.62 88 HIS A CA 1
ATOM 716 C C . HIS A 1 88 ? 0.555 -7.304 16.535 1.00 93.62 88 HIS A C 1
ATOM 718 O O . HIS A 1 88 ? 1.756 -7.187 16.286 1.00 93.62 88 HIS A O 1
ATOM 724 N N . MET A 1 89 ? 0.010 -6.870 17.666 1.00 90.44 89 MET A N 1
ATOM 725 C CA . MET A 1 89 ? 0.786 -6.338 18.784 1.00 90.44 89 MET A CA 1
ATOM 726 C C . MET A 1 89 ? 1.010 -7.432 19.826 1.00 90.44 89 MET A C 1
ATOM 728 O O . MET A 1 89 ? 0.205 -8.350 19.956 1.00 90.44 89 MET A O 1
ATOM 732 N N . HIS A 1 90 ? 2.113 -7.352 20.565 1.00 82.75 90 HIS A N 1
ATOM 733 C CA . HIS A 1 90 ? 2.392 -8.300 21.641 1.00 82.75 90 HIS A CA 1
ATOM 734 C C . HIS A 1 90 ? 1.251 -8.288 22.672 1.00 82.75 90 HIS A C 1
ATOM 736 O O . HIS A 1 90 ? 0.796 -7.214 23.050 1.00 82.75 90 HIS A O 1
ATOM 742 N N . ASN A 1 91 ? 0.783 -9.464 23.099 1.00 81.69 91 ASN A N 1
ATOM 743 C CA . ASN A 1 91 ? -0.395 -9.656 23.965 1.00 81.69 91 ASN A CA 1
ATOM 744 C C . ASN A 1 91 ? -1.746 -9.221 23.373 1.00 81.69 91 ASN A C 1
ATOM 746 O O . ASN A 1 91 ? -2.762 -9.273 24.063 1.00 81.69 91 ASN A O 1
ATOM 750 N N . TYR A 1 92 ? -1.781 -8.856 22.092 1.00 84.19 92 TYR A N 1
ATOM 751 C CA . TYR A 1 92 ? -3.008 -8.604 21.356 1.00 84.19 92 TYR A CA 1
ATOM 752 C C . TYR A 1 92 ? -3.164 -9.606 20.227 1.00 84.19 92 TYR A C 1
ATOM 754 O O . TYR A 1 92 ? -2.268 -10.347 19.837 1.00 84.19 92 TYR A O 1
ATOM 762 N N . LEU A 1 93 ? -4.366 -9.621 19.695 1.00 88.81 93 LEU A N 1
ATOM 763 C CA . LEU A 1 93 ? -4.782 -10.540 18.666 1.00 88.81 93 LEU A CA 1
ATOM 764 C C . LEU A 1 93 ? -4.426 -9.961 17.300 1.00 88.81 93 LEU A C 1
ATOM 766 O O . LEU A 1 93 ? -4.254 -8.751 17.150 1.00 88.81 93 LEU A O 1
ATOM 770 N N . TRP A 1 94 ? -4.345 -10.814 16.282 1.00 93.31 94 TRP A N 1
ATOM 771 C CA . TRP A 1 94 ? -4.262 -10.310 14.913 1.00 93.31 94 TRP A CA 1
ATOM 772 C C . TRP A 1 94 ? -5.536 -9.526 14.581 1.00 93.31 94 TRP A C 1
ATOM 774 O O . TRP A 1 94 ? -6.637 -10.077 14.666 1.00 93.31 94 TRP A O 1
ATOM 784 N N . TRP A 1 95 ? -5.369 -8.267 14.186 1.00 94.88 95 TRP A N 1
ATOM 785 C CA . TRP A 1 95 ? -6.443 -7.310 13.946 1.00 94.88 95 TRP A CA 1
ATOM 786 C C . TRP A 1 95 ? -6.300 -6.669 12.556 1.00 94.88 95 TRP A C 1
ATOM 788 O O . TRP A 1 95 ? -5.168 -6.438 12.124 1.00 94.88 95 TRP A O 1
ATOM 798 N N . PRO A 1 96 ? -7.394 -6.393 11.828 1.00 97.12 96 PRO A N 1
ATOM 799 C CA . PRO A 1 96 ? -7.321 -5.695 10.548 1.00 97.12 96 PRO A CA 1
ATOM 800 C C . PRO A 1 96 ? -6.792 -4.265 10.712 1.00 97.12 96 PRO A C 1
ATOM 802 O O . PRO A 1 96 ? -7.224 -3.528 11.597 1.00 97.12 96 PRO A O 1
ATOM 805 N N . ALA A 1 97 ? -5.894 -3.839 9.835 1.00 98.19 97 ALA A N 1
ATOM 806 C CA . ALA A 1 97 ? -5.340 -2.491 9.806 1.00 98.19 97 ALA A CA 1
ATOM 807 C C . ALA A 1 97 ? -5.042 -2.049 8.365 1.00 98.19 97 ALA A C 1
ATOM 809 O O . ALA A 1 97 ? -5.008 -2.871 7.445 1.00 98.19 97 ALA A O 1
ATOM 810 N N . ILE A 1 98 ? -4.817 -0.753 8.185 1.00 98.56 98 ILE A N 1
ATOM 811 C CA . ILE A 1 98 ? -4.307 -0.143 6.957 1.00 98.56 98 ILE A CA 1
ATOM 812 C C . ILE A 1 98 ? -2.900 0.395 7.234 1.00 98.56 98 ILE A C 1
ATOM 814 O O . ILE A 1 98 ? -2.658 0.958 8.300 1.00 98.56 98 ILE A O 1
ATOM 818 N N . VAL A 1 99 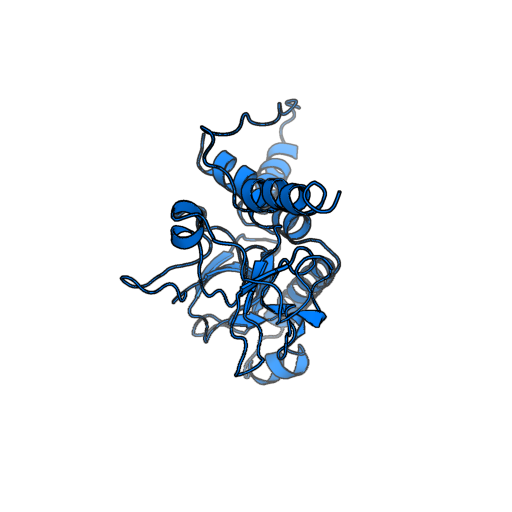? -1.952 0.177 6.324 1.00 98.69 99 VAL A N 1
ATOM 819 C CA . VAL A 1 99 ? -0.641 0.844 6.383 1.00 98.69 99 VAL A CA 1
ATOM 820 C C . VAL A 1 99 ? -0.848 2.312 6.037 1.00 98.69 99 VAL A C 1
ATOM 822 O O . VAL A 1 99 ? -1.530 2.614 5.063 1.00 98.69 99 VAL A O 1
ATOM 825 N N . ASP A 1 100 ? -0.294 3.212 6.835 1.00 97.88 100 ASP A N 1
ATOM 826 C CA . ASP A 1 100 ? -0.676 4.623 6.812 1.00 97.88 100 ASP A CA 1
ATOM 827 C C . ASP A 1 100 ? 0.509 5.525 7.156 1.00 97.88 100 ASP A C 1
ATOM 829 O O . ASP A 1 100 ? 1.408 5.103 7.887 1.00 97.88 100 ASP A O 1
ATOM 833 N N . ASP A 1 101 ? 0.521 6.761 6.665 1.00 97.81 101 ASP A N 1
ATOM 834 C CA . ASP A 1 101 ? 1.565 7.724 7.007 1.00 97.81 101 ASP A CA 1
ATOM 835 C C . ASP A 1 101 ? 1.420 8.162 8.473 1.00 97.81 101 ASP A C 1
ATOM 837 O O . ASP A 1 101 ? 0.361 8.582 8.932 1.00 97.81 101 ASP A O 1
ATOM 841 N N . CYS A 1 102 ? 2.508 8.030 9.232 1.00 96.62 102 CYS A N 1
ATOM 842 C CA . CYS A 1 102 ? 2.556 8.373 10.648 1.00 96.62 102 CYS A CA 1
ATOM 843 C C . CYS A 1 102 ? 2.295 9.878 10.851 1.00 96.62 102 CYS A C 1
ATOM 845 O O . CYS A 1 102 ? 2.995 10.680 10.221 1.00 96.62 102 CYS A O 1
ATOM 847 N N . PRO A 1 103 ? 1.366 10.293 11.732 1.00 95.25 103 PRO A N 1
ATOM 848 C CA . PRO A 1 103 ? 1.046 11.709 11.914 1.00 95.25 103 PRO A CA 1
ATOM 849 C C . PRO A 1 103 ? 2.225 12.529 12.451 1.00 95.25 103 PRO A C 1
ATOM 851 O O . PRO A 1 103 ? 2.334 13.729 12.193 1.00 95.25 103 PRO A O 1
ATOM 854 N N . GLU A 1 104 ? 3.163 11.889 13.146 1.00 93.19 104 GLU A N 1
ATOM 855 C CA . GLU A 1 104 ? 4.366 12.537 13.651 1.00 93.19 104 GLU A CA 1
ATOM 856 C C . GLU A 1 104 ? 5.453 12.647 12.579 1.00 93.19 104 GLU A C 1
ATOM 858 O O . GLU A 1 104 ? 6.040 13.725 12.428 1.00 93.19 104 GLU A O 1
ATOM 863 N N . ASN A 1 105 ? 5.693 11.551 11.847 1.00 91.38 105 ASN A N 1
ATOM 864 C CA . ASN A 1 105 ? 6.867 11.369 10.982 1.00 91.38 105 ASN A CA 1
ATOM 865 C C . ASN A 1 105 ? 6.582 11.603 9.490 1.00 91.38 105 ASN A C 1
ATOM 867 O O . ASN A 1 105 ? 7.524 11.630 8.698 1.00 91.38 105 ASN A O 1
ATOM 871 N N . LEU A 1 106 ? 5.308 11.726 9.102 1.00 95.06 106 LEU A N 1
ATOM 872 C CA . LEU A 1 106 ? 4.840 11.933 7.724 1.00 95.06 106 LEU A CA 1
ATOM 873 C C . LEU A 1 106 ? 5.340 10.854 6.743 1.00 95.06 106 LEU A C 1
ATOM 875 O O . LEU A 1 106 ? 5.540 11.102 5.553 1.00 95.06 106 LEU A O 1
ATOM 879 N N . ARG A 1 107 ? 5.590 9.653 7.276 1.00 94.75 107 ARG A N 1
ATOM 880 C CA . ARG A 1 107 ? 6.062 8.468 6.557 1.00 94.75 107 ARG A CA 1
ATOM 881 C C . ARG A 1 107 ? 5.409 7.219 7.128 1.00 94.75 107 ARG A C 1
ATOM 883 O O . ARG A 1 107 ? 5.215 7.117 8.339 1.00 94.75 107 ARG A O 1
ATOM 890 N N . TYR A 1 108 ? 5.132 6.252 6.263 1.00 97.25 108 TYR A N 1
ATOM 891 C CA . TYR A 1 108 ? 4.507 4.978 6.627 1.00 97.25 108 TYR A CA 1
ATOM 892 C C . TYR A 1 108 ? 5.509 3.845 6.912 1.00 97.25 108 TYR A C 1
ATOM 894 O O . TYR A 1 108 ? 5.111 2.729 7.247 1.00 97.25 108 TYR A O 1
ATOM 902 N N . TYR A 1 109 ? 6.812 4.100 6.774 1.00 96.88 109 TYR A N 1
ATOM 903 C CA . TYR A 1 109 ? 7.874 3.113 6.967 1.00 96.88 109 TYR A CA 1
ATOM 904 C C . TYR A 1 109 ? 9.080 3.694 7.716 1.00 96.88 109 TYR A C 1
ATOM 906 O O . TYR A 1 109 ? 9.314 4.902 7.719 1.00 96.88 109 TYR A O 1
ATOM 914 N N . GLU A 1 110 ? 9.852 2.806 8.342 1.00 95.94 110 GLU A N 1
ATOM 915 C CA . GLU A 1 110 ? 11.118 3.106 9.014 1.00 95.94 110 GLU A CA 1
ATOM 916 C C . GLU A 1 110 ? 12.223 2.268 8.364 1.00 95.94 110 GLU A C 1
ATOM 918 O O . GLU A 1 110 ? 12.071 1.051 8.212 1.00 95.94 110 GLU A O 1
ATOM 923 N N . LEU A 1 111 ? 13.324 2.914 7.980 1.00 94.25 111 LEU A N 1
ATOM 924 C CA . LEU A 1 111 ? 14.535 2.271 7.466 1.00 94.25 111 LEU A CA 1
ATOM 925 C C . LEU A 1 111 ? 15.597 2.210 8.570 1.00 94.25 111 LEU A C 1
ATOM 927 O O . LEU A 1 111 ? 15.576 3.008 9.506 1.00 94.25 111 LEU A O 1
ATOM 931 N N . LYS A 1 112 ? 16.545 1.277 8.447 1.00 91.88 112 LYS A N 1
ATOM 932 C CA . LYS A 1 112 ? 17.728 1.213 9.313 1.00 91.88 112 LYS A CA 1
ATOM 933 C C . LYS A 1 112 ? 18.966 1.575 8.502 1.00 91.88 112 LYS A C 1
ATOM 935 O O . LYS A 1 112 ? 19.210 0.939 7.481 1.00 91.88 112 LYS A O 1
ATOM 940 N N . GLU A 1 113 ? 19.765 2.517 9.000 1.00 85.88 113 GLU A N 1
ATOM 941 C CA . GLU A 1 113 ? 21.043 2.908 8.380 1.00 85.88 113 GLU A CA 1
ATOM 942 C C . GLU A 1 113 ? 20.862 3.249 6.884 1.00 85.88 113 GLU A C 1
ATOM 944 O O . GLU A 1 113 ? 19.972 4.022 6.540 1.00 85.88 113 GLU A O 1
ATOM 949 N N . SER A 1 114 ? 21.678 2.663 6.003 1.00 83.81 114 SER A N 1
ATOM 950 C CA . SER A 1 114 ? 21.641 2.809 4.543 1.00 83.81 114 SER A CA 1
ATOM 951 C C . SER A 1 114 ? 20.780 1.750 3.833 1.00 83.81 114 SER A C 1
ATOM 953 O O . SER A 1 114 ? 20.866 1.589 2.616 1.00 83.81 114 SER A O 1
ATOM 955 N N . SER A 1 115 ? 19.962 0.989 4.568 1.00 91.56 115 SER A N 1
ATOM 956 C CA . SER A 1 115 ? 19.088 -0.034 3.985 1.00 91.56 115 SER A CA 1
ATOM 957 C C . SER A 1 115 ? 17.866 0.587 3.316 1.00 91.56 115 SER A C 1
ATOM 959 O O . SER A 1 115 ? 17.126 1.334 3.948 1.00 91.56 115 SER A O 1
ATOM 961 N N . ILE A 1 116 ? 17.570 0.157 2.089 1.00 91.44 116 ILE A N 1
ATOM 962 C CA . ILE A 1 116 ? 16.314 0.468 1.386 1.00 91.44 116 ILE A CA 1
ATOM 963 C C . ILE A 1 116 ? 15.149 -0.448 1.796 1.00 91.44 116 ILE A C 1
ATOM 965 O O . ILE A 1 116 ? 14.033 -0.292 1.307 1.00 91.44 116 ILE A O 1
ATOM 969 N N . ILE A 1 117 ? 15.398 -1.437 2.662 1.00 94.88 117 ILE A N 1
ATOM 970 C CA . ILE A 1 117 ? 14.397 -2.399 3.137 1.00 94.88 117 ILE A CA 1
ATOM 971 C C . ILE A 1 117 ? 13.789 -1.885 4.450 1.00 94.88 117 ILE A C 1
ATOM 973 O O . ILE A 1 117 ? 14.524 -1.751 5.439 1.00 94.88 117 ILE A O 1
ATOM 977 N N . PRO A 1 118 ? 12.463 -1.664 4.515 1.00 95.94 118 PRO A N 1
ATOM 978 C CA . PRO A 1 118 ? 11.802 -1.247 5.746 1.00 95.94 118 PRO A CA 1
ATOM 979 C C . PRO A 1 118 ? 11.883 -2.259 6.888 1.00 95.94 118 PRO A C 1
ATOM 981 O O . PRO A 1 118 ? 11.541 -3.438 6.739 1.00 95.94 118 PRO A O 1
ATOM 984 N N . VAL A 1 119 ? 12.264 -1.765 8.068 1.00 96.88 119 VAL A N 1
ATOM 985 C CA . VAL A 1 119 ? 12.307 -2.532 9.323 1.00 96.88 119 VAL A CA 1
ATOM 986 C C . VAL A 1 119 ? 11.024 -2.409 10.133 1.00 96.88 119 VAL A C 1
ATOM 988 O O . VAL A 1 119 ? 10.714 -3.322 10.899 1.00 96.88 119 VAL A O 1
ATOM 991 N N . LYS A 1 120 ? 10.248 -1.338 9.936 1.00 97.50 120 LYS A N 1
ATOM 992 C CA . LYS A 1 120 ? 8.898 -1.179 10.486 1.00 97.50 120 LYS A CA 1
ATOM 993 C C . LYS A 1 120 ? 7.974 -0.502 9.484 1.00 97.50 120 LYS A C 1
ATOM 995 O O . LYS A 1 120 ? 8.424 0.247 8.621 1.00 97.50 120 LYS A O 1
ATOM 1000 N N . TYR A 1 121 ? 6.683 -0.742 9.663 1.00 98.44 121 TYR A N 1
ATOM 1001 C CA . TYR A 1 121 ? 5.611 -0.009 9.006 1.00 98.44 121 TYR A CA 1
ATOM 1002 C C . TYR A 1 121 ? 4.677 0.584 10.049 1.00 98.44 121 TYR A C 1
ATOM 1004 O O . TYR A 1 121 ? 4.412 -0.045 11.078 1.00 98.44 121 TYR A O 1
ATOM 1012 N N . HIS A 1 122 ? 4.173 1.772 9.765 1.00 98.50 122 HIS A N 1
ATOM 1013 C CA . HIS A 1 122 ? 3.123 2.400 10.537 1.00 98.50 122 HIS A CA 1
ATOM 1014 C C . HIS A 1 122 ? 1.764 1.903 10.042 1.00 98.50 122 HIS A C 1
ATOM 1016 O O . HIS A 1 122 ? 1.514 1.834 8.837 1.00 98.50 122 HIS A O 1
ATOM 1022 N N . VAL A 1 123 ? 0.898 1.506 10.971 1.00 98.50 123 VAL A N 1
ATOM 1023 C CA . VAL A 1 123 ? -0.443 1.011 10.661 1.00 98.50 123 VAL A CA 1
ATOM 1024 C C . VAL A 1 123 ? -1.489 1.694 11.526 1.00 98.50 123 VAL A C 1
ATOM 1026 O O . VAL A 1 123 ? -1.263 1.899 12.716 1.00 98.50 123 VAL A O 1
ATOM 1029 N N . THR A 1 124 ? -2.658 1.942 10.948 1.00 98.06 124 THR A N 1
ATOM 1030 C CA . THR A 1 124 ? -3.862 2.419 11.632 1.00 98.06 124 THR A CA 1
ATOM 1031 C C . THR A 1 124 ? -4.877 1.273 11.684 1.00 98.06 124 THR A C 1
ATOM 1033 O O . THR A 1 124 ? -5.224 0.674 10.665 1.00 98.06 124 THR A O 1
ATOM 1036 N N . PHE A 1 125 ? -5.331 0.896 12.880 1.00 97.50 125 PHE A N 1
ATOM 1037 C CA . PHE A 1 125 ? -6.227 -0.248 13.075 1.00 97.50 125 PHE A CA 1
ATOM 1038 C C . PHE A 1 125 ? -7.677 0.108 12.728 1.00 97.50 125 PHE A C 1
ATOM 1040 O O . PHE A 1 125 ? -8.168 1.165 13.128 1.00 97.50 125 PHE A O 1
ATOM 1047 N N . PHE A 1 126 ? -8.395 -0.809 12.068 1.00 96.00 126 PHE A N 1
ATOM 1048 C CA . PHE A 1 126 ? -9.838 -0.673 11.836 1.00 96.00 126 PHE A CA 1
ATOM 1049 C C . PHE A 1 126 ? -10.588 -0.828 13.165 1.00 96.00 126 PHE A C 1
ATOM 1051 O O . PHE A 1 126 ? -10.764 -1.940 13.666 1.00 96.00 126 PHE A O 1
ATOM 1058 N N . LYS A 1 127 ? -10.983 0.292 13.764 1.00 90.06 127 LYS A N 1
ATOM 1059 C CA . LYS A 1 127 ? -11.762 0.394 15.005 1.00 90.06 127 LYS A CA 1
ATOM 1060 C C . LYS A 1 127 ? -12.683 1.599 14.868 1.00 90.06 127 LYS A C 1
ATOM 1062 O O . LYS A 1 127 ? -12.232 2.591 14.325 1.00 90.06 127 LYS A O 1
ATOM 1067 N N . ASP A 1 128 ? -13.919 1.536 15.340 1.00 77.38 128 ASP A N 1
ATOM 1068 C CA . ASP A 1 128 ? -14.858 2.650 15.137 1.00 77.38 128 ASP A CA 1
ATOM 1069 C C . ASP A 1 128 ? -14.600 3.781 16.142 1.00 77.38 128 ASP A C 1
ATOM 1071 O O . ASP A 1 128 ? -14.387 4.925 15.756 1.00 77.38 128 ASP A O 1
ATOM 1075 N N . ASP A 1 129 ? -14.496 3.429 17.424 1.00 80.50 129 ASP A N 1
ATOM 1076 C CA . ASP A 1 129 ? -14.585 4.404 18.520 1.00 80.50 129 ASP A CA 1
ATOM 1077 C C . ASP A 1 129 ? -13.269 5.138 18.823 1.00 80.50 129 ASP A C 1
ATOM 1079 O O . ASP A 1 129 ? -13.265 6.195 19.445 1.00 80.50 129 ASP A O 1
ATOM 1083 N N . ILE A 1 130 ? -12.130 4.569 18.417 1.00 89.12 130 ILE A N 1
ATOM 1084 C CA . ILE A 1 130 ? -10.799 5.129 18.681 1.00 89.12 130 ILE A CA 1
ATOM 1085 C C . ILE A 1 130 ? -9.883 4.970 17.471 1.00 89.12 130 ILE A C 1
ATOM 1087 O O . ILE A 1 130 ? -9.865 3.928 16.801 1.00 89.12 130 ILE A O 1
ATOM 1091 N N . ILE A 1 131 ? -9.060 5.984 17.215 1.00 93.81 131 ILE A N 1
ATOM 1092 C CA . ILE A 1 131 ? -7.999 5.914 16.210 1.00 93.81 131 ILE A CA 1
ATOM 1093 C C . ILE A 1 131 ? -6.752 5.355 16.886 1.00 93.81 131 ILE A C 1
ATOM 1095 O O . ILE A 1 131 ? -5.948 6.076 17.464 1.00 93.81 131 ILE A O 1
ATOM 1099 N N . GLN A 1 132 ? -6.612 4.032 16.848 1.00 94.88 132 GLN A N 1
ATOM 1100 C CA . GLN A 1 132 ? -5.399 3.373 17.311 1.00 94.88 132 GLN A CA 1
ATOM 1101 C C . GLN A 1 132 ? -4.455 3.141 16.134 1.00 94.88 132 GLN A C 1
ATOM 1103 O O . GLN A 1 132 ? -4.870 2.618 15.099 1.00 94.88 132 GLN A O 1
ATOM 1108 N N . HIS A 1 133 ? -3.180 3.454 16.328 1.00 96.31 133 HIS A N 1
ATOM 1109 C CA . HIS A 1 133 ? -2.119 3.243 15.354 1.00 96.31 133 HIS A CA 1
ATOM 1110 C C . HIS A 1 133 ? -0.847 2.737 16.047 1.00 96.31 133 HIS A C 1
ATOM 1112 O O . HIS A 1 133 ? -0.722 2.827 17.271 1.00 96.31 133 HIS A O 1
ATOM 1118 N N . ALA A 1 134 ? 0.059 2.112 15.296 1.00 97.38 134 ALA A N 1
ATOM 1119 C CA . ALA A 1 134 ? 1.314 1.589 15.833 1.00 97.38 134 ALA A CA 1
ATOM 1120 C C . ALA A 1 134 ? 2.381 1.394 14.751 1.00 97.38 134 ALA A C 1
ATOM 1122 O O . ALA A 1 134 ? 2.080 1.078 13.601 1.00 97.38 134 ALA A O 1
ATOM 1123 N N . TRP A 1 135 ? 3.646 1.468 15.166 1.00 97.94 135 TRP A N 1
ATOM 1124 C CA . TRP A 1 135 ? 4.789 1.012 14.379 1.00 97.94 135 TRP A CA 1
ATOM 1125 C C . TRP A 1 135 ? 5.045 -0.475 14.619 1.00 97.94 135 TRP A C 1
ATOM 1127 O O . TRP A 1 135 ? 5.311 -0.895 15.747 1.00 97.94 135 TRP A O 1
ATOM 1137 N N . LEU A 1 136 ? 4.994 -1.286 13.563 1.00 98.00 136 LEU A N 1
ATOM 1138 C CA . LEU A 1 136 ? 5.118 -2.739 13.652 1.00 98.00 136 LEU A CA 1
ATOM 1139 C C . LEU A 1 136 ? 6.211 -3.281 12.734 1.00 98.00 136 LEU A C 1
ATOM 1141 O O . LEU A 1 136 ? 6.351 -2.882 11.581 1.00 98.00 136 LEU A O 1
ATOM 1145 N N . ASN A 1 137 ? 6.940 -4.280 13.233 1.00 97.31 137 ASN A N 1
ATOM 1146 C CA . ASN A 1 137 ? 7.893 -5.036 12.426 1.00 97.31 137 ASN A CA 1
ATOM 1147 C C . ASN A 1 137 ? 7.164 -5.835 11.320 1.00 97.31 137 ASN A C 1
ATOM 1149 O O . ASN A 1 137 ? 6.094 -6.389 11.586 1.00 97.31 137 ASN A O 1
ATOM 1153 N N . PRO A 1 138 ? 7.771 -6.057 10.136 1.00 96.56 138 PRO A N 1
ATOM 1154 C CA . PRO A 1 138 ? 7.180 -6.836 9.043 1.00 96.56 138 PRO A CA 1
ATOM 1155 C C . PRO A 1 138 ? 6.748 -8.263 9.419 1.00 96.56 138 PRO A C 1
ATOM 1157 O O . PRO A 1 138 ? 5.904 -8.852 8.744 1.00 96.56 138 PRO A O 1
ATOM 1160 N N . ARG A 1 139 ? 7.325 -8.841 10.483 1.00 95.75 139 ARG A N 1
ATOM 1161 C CA . ARG A 1 139 ? 6.948 -10.160 11.034 1.00 95.75 139 ARG A CA 1
ATOM 1162 C C . ARG A 1 139 ? 5.576 -10.145 11.723 1.00 95.75 139 ARG A C 1
ATOM 1164 O O . ARG A 1 139 ? 4.902 -11.174 11.769 1.00 95.75 139 ARG A O 1
ATOM 1171 N N . SER A 1 140 ? 5.162 -8.982 12.213 1.00 96.75 140 SER A N 1
ATOM 1172 C CA . SER A 1 140 ? 3.883 -8.724 12.877 1.00 96.75 140 SER A CA 1
ATOM 1173 C C . SER A 1 140 ? 2.795 -8.234 11.917 1.00 96.75 140 SER A C 1
ATOM 1175 O O . SER A 1 140 ? 1.715 -7.857 12.363 1.00 96.75 140 SER A O 1
ATOM 1177 N N . ILE A 1 141 ? 3.062 -8.246 10.607 1.00 97.44 141 ILE A N 1
ATOM 1178 C CA . ILE A 1 141 ? 2.153 -7.764 9.565 1.00 97.44 141 ILE A CA 1
ATOM 1179 C C . ILE A 1 141 ? 1.986 -8.842 8.492 1.00 97.44 141 ILE A C 1
ATOM 1181 O O . ILE A 1 141 ? 2.961 -9.451 8.038 1.00 97.44 141 ILE A O 1
ATOM 1185 N N . LYS A 1 142 ? 0.751 -9.071 8.045 1.00 96.69 142 LYS A N 1
ATOM 1186 C CA . LYS A 1 142 ? 0.415 -9.978 6.938 1.00 96.69 142 LYS A CA 1
ATOM 1187 C C . LYS A 1 142 ? -0.580 -9.317 5.997 1.00 96.69 142 LYS A C 1
ATOM 1189 O O . LYS A 1 142 ? -1.549 -8.751 6.472 1.00 96.69 142 LYS A O 1
ATOM 1194 N N . ALA A 1 143 ? -0.404 -9.462 4.685 1.00 97.06 143 ALA A N 1
ATOM 1195 C CA . ALA A 1 143 ? -1.375 -8.962 3.707 1.00 97.06 143 ALA A CA 1
ATOM 1196 C C . ALA A 1 143 ? -2.791 -9.501 3.992 1.00 97.06 143 ALA A C 1
ATOM 1198 O O . ALA A 1 143 ? -2.975 -10.711 4.151 1.00 97.06 143 ALA A O 1
ATOM 1199 N N . PHE A 1 144 ? -3.783 -8.616 4.057 1.00 96.81 144 PHE A N 1
ATOM 1200 C CA . PHE A 1 144 ? -5.129 -8.952 4.517 1.00 96.81 144 PHE A CA 1
ATOM 1201 C C . PHE A 1 144 ? -5.810 -9.986 3.617 1.00 96.81 144 PHE A C 1
ATOM 1203 O O . PHE A 1 144 ? -6.237 -11.039 4.090 1.00 96.81 144 PHE A O 1
ATOM 1210 N N . VAL A 1 145 ? -5.810 -9.733 2.305 1.00 92.56 145 VAL A N 1
ATOM 1211 C CA . VAL A 1 145 ? -6.474 -10.577 1.297 1.00 92.56 145 VAL A CA 1
ATOM 1212 C C . VAL A 1 145 ? -5.802 -11.949 1.158 1.00 92.56 145 VAL A C 1
ATOM 1214 O O . VAL A 1 145 ? -6.475 -12.965 0.990 1.00 92.56 145 VAL A O 1
ATOM 1217 N N . LYS A 1 146 ? -4.469 -12.019 1.292 1.00 90.69 146 LYS A N 1
ATOM 1218 C CA . LYS A 1 146 ? -3.715 -13.280 1.147 1.00 90.69 146 LYS A CA 1
ATOM 1219 C C . LYS A 1 146 ? -3.939 -14.252 2.308 1.00 90.69 146 LYS A C 1
ATOM 1221 O O . LYS A 1 146 ? -3.755 -15.458 2.137 1.00 90.69 146 LYS A O 1
ATOM 1226 N N . TYR A 1 147 ? -4.302 -13.758 3.491 1.00 89.44 147 TYR A N 1
ATOM 1227 C CA . TYR A 1 147 ? -4.460 -14.579 4.688 1.00 89.44 147 TYR A CA 1
ATOM 1228 C C . TYR A 1 147 ? -5.926 -14.670 5.103 1.00 89.44 147 TYR A C 1
ATOM 1230 O O . TYR A 1 147 ? -6.497 -13.737 5.663 1.00 89.44 147 TYR A O 1
ATOM 1238 N N . LYS A 1 148 ? -6.518 -15.853 4.892 1.00 87.25 148 LYS A N 1
ATOM 1239 C CA . LYS A 1 148 ? -7.900 -16.139 5.293 1.00 87.25 148 LYS A CA 1
ATOM 1240 C C . LYS A 1 148 ? -8.098 -15.900 6.790 1.00 87.25 148 LYS A C 1
ATOM 1242 O O . LYS A 1 148 ? -7.331 -16.403 7.617 1.00 87.25 148 LYS A O 1
ATOM 1247 N N . LYS A 1 149 ? -9.204 -15.236 7.130 1.00 85.12 149 LYS A N 1
ATOM 1248 C CA . LYS A 1 149 ? -9.624 -14.953 8.506 1.00 85.12 149 LYS A CA 1
ATOM 1249 C C . LYS A 1 149 ? -9.592 -16.182 9.411 1.00 85.12 149 LYS A C 1
ATOM 1251 O O . LYS A 1 149 ? -8.993 -16.123 10.476 1.00 85.12 149 LYS A O 1
ATOM 1256 N N . GLY A 1 150 ? -10.141 -17.317 8.969 1.00 82.19 150 GLY A N 1
ATOM 1257 C CA . GLY A 1 150 ? -10.143 -18.548 9.770 1.00 82.19 150 GLY A CA 1
ATOM 1258 C C . GLY A 1 150 ? -8.738 -19.012 10.183 1.00 82.19 150 GLY A C 1
ATOM 1259 O O . GLY A 1 150 ? -8.537 -19.464 11.307 1.00 82.19 150 GLY A O 1
ATOM 1260 N N . THR A 1 151 ? -7.735 -18.837 9.317 1.00 84.44 151 THR A N 1
ATOM 1261 C CA . THR A 1 151 ? -6.331 -19.158 9.625 1.00 84.44 151 THR A CA 1
ATOM 1262 C C . THR A 1 151 ? -5.738 -18.193 10.645 1.00 84.44 151 THR A C 1
ATOM 1264 O O . THR A 1 151 ? -4.984 -18.609 11.524 1.00 84.44 151 THR A O 1
ATOM 1267 N N . ILE A 1 152 ? -6.069 -16.907 10.534 1.00 84.94 152 ILE A N 1
ATOM 1268 C CA . ILE A 1 152 ? -5.628 -15.872 11.469 1.00 84.94 152 ILE A CA 1
ATOM 1269 C C . ILE A 1 152 ? -6.277 -16.076 12.845 1.00 84.94 152 ILE A C 1
ATOM 1271 O O . ILE A 1 152 ? -5.574 -16.109 13.851 1.00 84.94 152 ILE A O 1
ATOM 1275 N N . MET A 1 153 ? -7.584 -16.335 12.891 1.00 77.62 153 MET A N 1
ATOM 1276 C CA . MET A 1 153 ? -8.335 -16.556 14.129 1.00 77.62 153 MET A CA 1
ATOM 1277 C C . MET A 1 153 ? -7.878 -17.802 14.896 1.00 77.62 153 MET A C 1
ATOM 1279 O O . MET A 1 153 ? -7.850 -17.778 16.119 1.00 77.62 153 MET A O 1
ATOM 1283 N N . LYS A 1 154 ? -7.430 -18.871 14.223 1.00 74.31 154 LYS A N 1
ATOM 1284 C CA . LYS A 1 154 ? -6.836 -20.039 14.908 1.00 74.31 154 LYS A CA 1
ATOM 1285 C C . LYS A 1 154 ? -5.566 -19.700 15.700 1.00 74.31 154 LYS A C 1
ATOM 1287 O O . LYS A 1 154 ? -5.228 -20.420 16.637 1.00 74.31 154 LYS A O 1
ATOM 1292 N N . LYS A 1 155 ? -4.849 -18.632 15.326 1.00 71.25 155 LYS A N 1
ATOM 1293 C CA . LYS A 1 155 ? -3.661 -18.153 16.055 1.00 71.25 155 LYS A CA 1
ATOM 1294 C C . LYS A 1 155 ? -4.023 -17.331 17.292 1.00 71.25 155 LYS A C 1
ATOM 1296 O O . LYS A 1 155 ? -3.198 -17.203 18.185 1.00 71.25 155 LYS A O 1
ATOM 1301 N N . ASN A 1 156 ? -5.259 -16.850 17.366 1.00 70.25 156 ASN A N 1
ATOM 1302 C CA . ASN A 1 156 ? -5.818 -16.096 18.478 1.00 70.25 156 ASN A CA 1
ATOM 1303 C C . ASN A 1 156 ? -6.389 -17.050 19.550 1.00 70.25 156 ASN A C 1
ATOM 1305 O O . ASN A 1 156 ? -7.564 -16.957 19.904 1.00 70.25 156 ASN A O 1
ATOM 1309 N N . LYS A 1 157 ? -5.601 -18.024 20.033 1.00 61.62 157 LYS A N 1
ATOM 1310 C CA . LYS A 1 157 ? -6.033 -18.882 21.154 1.00 61.62 157 LYS A CA 1
ATOM 1311 C C . LYS A 1 157 ? -6.264 -17.969 22.373 1.00 61.62 157 LYS A C 1
ATOM 1313 O O . LYS A 1 157 ? -5.390 -17.165 22.660 1.00 61.62 157 LYS A O 1
ATOM 1318 N N . PHE A 1 158 ? -7.411 -18.089 23.052 1.00 60.16 158 PHE A N 1
ATOM 1319 C CA . PHE A 1 158 ? -7.860 -17.249 24.192 1.00 60.16 158 PHE A CA 1
ATOM 1320 C C . PHE A 1 158 ? -8.489 -15.892 23.846 1.00 60.16 158 PHE A C 1
ATOM 1322 O O . PHE A 1 158 ? -8.185 -14.853 24.421 1.00 60.16 158 PHE A O 1
ATOM 1329 N N . TYR A 1 159 ? -9.428 -15.924 22.912 1.00 63.81 159 TYR A N 1
ATOM 1330 C CA . TYR A 1 159 ? -10.179 -14.765 22.465 1.00 63.81 159 TYR A CA 1
ATOM 1331 C C . TYR A 1 159 ? -11.481 -14.574 23.284 1.00 63.81 159 TYR A C 1
ATOM 1333 O O . TYR A 1 159 ? -12.289 -15.503 23.347 1.00 63.81 159 TYR A O 1
ATOM 1341 N N . LYS A 1 160 ? -11.723 -13.400 23.897 1.00 65.44 160 LYS A N 1
ATOM 1342 C CA . LYS A 1 160 ? -12.953 -13.129 24.682 1.00 65.44 160 LYS A CA 1
ATOM 1343 C C . LYS A 1 160 ? -14.157 -12.840 23.774 1.00 65.44 160 LYS A C 1
ATOM 1345 O O . LYS A 1 160 ? -14.011 -12.302 22.685 1.00 65.44 160 LYS A O 1
ATOM 1350 N N . MET A 1 161 ? -15.379 -13.132 24.228 1.00 61.31 161 MET A N 1
ATOM 1351 C CA . MET A 1 161 ? -16.596 -12.941 23.414 1.00 61.31 161 MET A CA 1
ATOM 1352 C C . MET A 1 161 ? -16.845 -11.489 22.971 1.00 61.31 161 MET A C 1
ATOM 1354 O O . MET A 1 161 ? -17.245 -11.277 21.827 1.00 61.31 161 MET A O 1
ATOM 1358 N N . ASN A 1 162 ? -16.573 -10.497 23.827 1.00 66.12 162 ASN A N 1
ATOM 1359 C CA . ASN A 1 162 ? -16.762 -9.077 23.488 1.00 66.12 162 ASN A CA 1
ATOM 1360 C C . ASN A 1 162 ? -15.816 -8.600 22.396 1.00 66.12 162 ASN A C 1
ATOM 1362 O O . ASN A 1 162 ? -16.240 -7.868 21.502 1.00 66.12 162 ASN A O 1
ATOM 1366 N N . ASP A 1 163 ? -14.577 -9.088 22.412 1.00 74.94 163 ASP A N 1
ATOM 1367 C CA . ASP A 1 163 ? -13.642 -8.789 21.341 1.00 74.94 163 ASP A CA 1
ATOM 1368 C C . ASP A 1 163 ? -14.271 -9.230 20.008 1.00 74.94 163 ASP A C 1
ATOM 1370 O O . ASP A 1 163 ? -14.104 -8.541 19.004 1.00 74.94 163 ASP A O 1
ATOM 1374 N N . LYS A 1 164 ? -15.056 -10.327 19.993 1.00 80.75 164 LYS A N 1
ATOM 1375 C CA . LYS A 1 164 ? -15.404 -11.107 18.779 1.00 80.75 164 LYS A CA 1
ATOM 1376 C C . LYS A 1 164 ? -16.233 -10.255 17.878 1.00 80.75 164 LYS A C 1
ATOM 1378 O O . LYS A 1 164 ? -15.927 -10.112 16.704 1.00 80.75 164 LYS A O 1
ATOM 1383 N N . LYS A 1 165 ? -17.244 -9.643 18.479 1.00 85.94 165 LYS A N 1
ATOM 1384 C CA . LYS A 1 165 ? -18.118 -8.689 17.822 1.00 85.94 165 LYS A CA 1
ATOM 1385 C C . LYS A 1 165 ? -17.317 -7.516 17.253 1.00 85.94 165 LYS A C 1
ATOM 1387 O O . LYS A 1 165 ? -17.523 -7.160 16.098 1.00 85.94 165 LYS A O 1
ATOM 1392 N N . SER A 1 166 ? -16.378 -6.963 18.017 1.00 89.19 166 SER A N 1
ATOM 1393 C CA . SER A 1 166 ? -15.532 -5.852 17.567 1.00 89.19 166 SER A CA 1
ATOM 1394 C C . SER A 1 166 ? -14.587 -6.252 16.429 1.00 89.19 166 SER A C 1
ATOM 1396 O O . SER A 1 166 ? -14.420 -5.495 15.477 1.00 89.19 166 SER A O 1
ATOM 1398 N N . LEU A 1 167 ? -14.021 -7.460 16.461 1.00 89.19 167 LEU A N 1
ATOM 1399 C CA . LEU A 1 167 ? -13.191 -7.981 15.375 1.00 89.19 167 LEU A CA 1
ATOM 1400 C C . LEU A 1 167 ? -14.013 -8.285 14.123 1.00 89.19 167 LEU A C 1
ATOM 1402 O O . LEU A 1 167 ? -13.529 -8.052 13.021 1.00 89.19 167 LEU A O 1
ATOM 1406 N N . GLU A 1 168 ? -15.235 -8.800 14.265 1.00 90.88 168 GLU A N 1
ATOM 1407 C CA . GLU A 1 168 ? -16.157 -9.001 13.143 1.00 90.88 168 GLU A CA 1
ATOM 1408 C C . GLU A 1 168 ? -16.477 -7.675 12.440 1.00 90.88 168 GLU A C 1
ATOM 141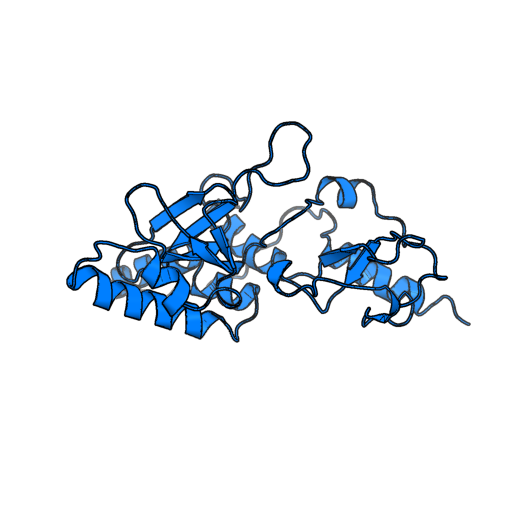0 O O . GLU A 1 168 ? -16.395 -7.597 11.212 1.00 90.88 168 GLU A O 1
ATOM 1415 N N . LYS A 1 169 ? -16.755 -6.612 13.206 1.00 92.88 169 LYS A N 1
ATOM 1416 C CA . LYS A 1 169 ? -16.947 -5.257 12.667 1.00 92.88 169 LYS A CA 1
ATOM 1417 C C . LYS A 1 169 ? -15.698 -4.749 11.948 1.00 92.88 169 LYS A C 1
ATOM 1419 O O . LYS A 1 169 ? -15.768 -4.406 10.772 1.00 92.88 169 LYS A O 1
ATOM 1424 N N . ALA A 1 170 ? -14.544 -4.794 12.618 1.00 94.19 170 ALA A N 1
ATOM 1425 C CA . ALA A 1 170 ? -13.263 -4.384 12.043 1.00 94.19 170 ALA A CA 1
ATOM 1426 C C . ALA A 1 170 ? -12.930 -5.150 10.755 1.00 94.19 170 ALA A C 1
ATOM 1428 O O . ALA A 1 170 ? -12.420 -4.583 9.792 1.00 94.19 170 ALA A O 1
ATOM 1429 N N . TYR A 1 171 ? -13.233 -6.449 10.726 1.00 94.38 171 TYR A N 1
ATOM 1430 C CA . TYR A 1 171 ? -13.051 -7.289 9.551 1.00 94.38 171 TYR A CA 1
ATOM 1431 C C . TYR A 1 171 ? -13.968 -6.864 8.405 1.00 94.38 171 TYR A C 1
ATOM 1433 O O . TYR A 1 171 ? -13.497 -6.755 7.279 1.00 94.38 171 TYR A O 1
ATOM 1441 N N . THR A 1 172 ? -15.240 -6.584 8.694 1.00 94.69 172 THR A N 1
ATOM 1442 C CA . THR A 1 172 ? -16.220 -6.120 7.701 1.00 94.69 172 THR A CA 1
ATOM 1443 C C . THR A 1 172 ? -15.802 -4.779 7.092 1.00 94.69 172 THR A C 1
ATOM 1445 O O . THR A 1 172 ? -15.856 -4.615 5.875 1.00 94.69 172 THR A O 1
ATOM 1448 N N . LEU A 1 173 ? -15.298 -3.848 7.909 1.00 95.06 173 LEU A N 1
ATOM 1449 C CA . LEU A 1 173 ? -14.757 -2.568 7.437 1.00 95.06 173 LEU A CA 1
ATOM 1450 C C . LEU A 1 173 ? -13.509 -2.753 6.569 1.00 95.06 173 LEU A C 1
ATOM 1452 O O . LEU A 1 173 ? -13.405 -2.185 5.488 1.00 95.06 173 LEU A O 1
ATOM 1456 N N . ALA A 1 174 ? -12.576 -3.605 6.991 1.00 96.69 174 ALA A N 1
ATOM 1457 C CA . ALA A 1 174 ? -11.412 -3.918 6.170 1.00 96.69 174 ALA A CA 1
ATOM 1458 C C . ALA A 1 174 ? -11.800 -4.616 4.852 1.00 96.69 174 ALA A C 1
ATOM 1460 O O . ALA A 1 174 ? -11.138 -4.423 3.835 1.00 96.69 174 ALA A O 1
ATOM 1461 N N . GLN A 1 175 ? -12.879 -5.408 4.834 1.00 96.88 175 GLN A N 1
ATOM 1462 C CA . GLN A 1 175 ? -13.412 -6.005 3.608 1.00 96.88 175 GLN A CA 1
ATOM 1463 C C . GLN A 1 175 ? -14.029 -4.969 2.667 1.00 96.88 175 GLN A C 1
ATOM 1465 O O . GLN A 1 175 ? -13.801 -5.061 1.462 1.00 96.88 175 GLN A O 1
ATOM 1470 N N . SER A 1 176 ? -14.767 -3.981 3.184 1.00 96.88 176 SER A N 1
ATOM 1471 C CA . SER A 1 176 ? -15.353 -2.923 2.348 1.00 96.88 176 SER A CA 1
ATOM 1472 C C . SER A 1 176 ? -14.294 -2.026 1.697 1.00 96.88 176 SER A C 1
ATOM 1474 O O . SER A 1 176 ? -14.570 -1.398 0.678 1.00 96.88 176 SER A O 1
ATOM 1476 N N . ALA A 1 177 ? -13.066 -2.022 2.228 1.00 97.38 177 ALA A N 1
ATOM 1477 C CA . ALA A 1 177 ? -11.919 -1.325 1.657 1.00 97.38 177 ALA A CA 1
ATOM 1478 C C . ALA A 1 177 ? -11.246 -2.065 0.480 1.00 97.38 177 ALA A C 1
ATOM 1480 O O . ALA A 1 177 ? -10.508 -1.446 -0.284 1.00 97.38 177 ALA A O 1
ATOM 1481 N N . ILE A 1 178 ? -11.474 -3.376 0.310 1.00 97.12 178 ILE A N 1
ATOM 1482 C CA . ILE A 1 178 ? -10.841 -4.190 -0.749 1.00 97.12 178 ILE A CA 1
ATOM 1483 C C . ILE A 1 178 ? -11.080 -3.634 -2.165 1.00 97.12 178 ILE A C 1
ATOM 1485 O O . ILE A 1 178 ? -10.092 -3.494 -2.886 1.00 97.12 178 ILE A O 1
ATOM 1489 N N . PRO A 1 179 ? -12.322 -3.319 -2.594 1.00 97.19 179 PRO A N 1
ATOM 1490 C CA . PRO A 1 179 ? -12.576 -2.870 -3.966 1.00 97.19 179 PRO A CA 1
ATOM 1491 C C . PRO A 1 179 ? -12.092 -1.442 -4.259 1.00 97.19 179 PRO A C 1
ATOM 1493 O O . PRO A 1 179 ? -12.134 -1.029 -5.410 1.00 97.19 179 PRO A O 1
ATOM 1496 N N . LEU A 1 180 ? -11.667 -0.694 -3.239 1.00 97.62 180 LEU A N 1
ATOM 1497 C CA . LEU A 1 180 ? -11.250 0.701 -3.366 1.00 97.62 180 LEU A CA 1
ATOM 1498 C C . LEU A 1 180 ? -9.792 0.817 -3.833 1.00 97.62 180 LEU A C 1
ATOM 1500 O O . LEU A 1 180 ? -8.970 -0.049 -3.506 1.00 97.62 180 LEU A O 1
ATOM 1504 N N . SER A 1 181 ? -9.463 1.912 -4.521 1.00 97.19 181 SER A N 1
ATOM 1505 C CA . SER A 1 181 ? -8.079 2.292 -4.840 1.00 97.19 181 SER A CA 1
ATOM 1506 C C . SER A 1 181 ? -7.283 2.641 -3.574 1.00 97.19 181 SER A C 1
ATOM 1508 O O . SER A 1 181 ? -7.858 2.840 -2.502 1.00 97.19 181 SER A O 1
ATOM 1510 N N . ILE A 1 182 ? -5.950 2.739 -3.658 1.00 97.69 182 ILE A N 1
ATOM 1511 C CA . ILE A 1 182 ? -5.143 3.158 -2.497 1.00 97.69 182 ILE A CA 1
ATOM 1512 C C . ILE A 1 182 ? -5.560 4.549 -2.021 1.00 97.69 182 ILE A C 1
ATOM 1514 O O . ILE A 1 182 ? -5.729 4.751 -0.818 1.00 97.69 182 ILE A O 1
ATOM 1518 N N . PHE A 1 183 ? -5.776 5.482 -2.946 1.00 97.50 183 PHE A N 1
ATOM 1519 C CA . PHE A 1 183 ? -6.202 6.834 -2.616 1.00 97.50 183 PHE A CA 1
ATOM 1520 C C . PHE A 1 183 ? -7.550 6.831 -1.891 1.00 97.50 183 PHE A C 1
ATOM 1522 O O . PHE A 1 183 ? -7.657 7.382 -0.798 1.00 97.50 183 PHE A O 1
ATOM 1529 N N . GLU A 1 184 ? -8.547 6.125 -2.428 1.00 98.19 184 GLU A N 1
ATOM 1530 C CA . GLU A 1 184 ? -9.874 6.015 -1.813 1.00 98.19 184 GLU A CA 1
ATOM 1531 C C . GLU A 1 184 ? -9.826 5.348 -0.430 1.00 98.19 184 GLU A C 1
ATOM 1533 O O . GLU A 1 184 ? -10.534 5.762 0.493 1.00 98.19 184 GLU A O 1
ATOM 1538 N N . ARG A 1 185 ? -8.977 4.324 -0.251 1.00 98.31 185 ARG A N 1
ATOM 1539 C CA . ARG A 1 185 ? -8.762 3.694 1.060 1.00 98.31 185 ARG A CA 1
ATOM 1540 C C . ARG A 1 185 ? -8.200 4.695 2.059 1.00 98.31 185 ARG A C 1
ATOM 1542 O O . ARG A 1 185 ? -8.689 4.752 3.185 1.00 98.31 185 ARG A O 1
ATOM 1549 N N . LEU A 1 186 ? -7.195 5.475 1.667 1.00 98.19 186 LEU A N 1
ATOM 1550 C CA . LEU A 1 186 ? -6.578 6.471 2.541 1.00 98.19 186 LEU A CA 1
ATOM 1551 C C . LEU A 1 186 ? -7.553 7.599 2.878 1.00 98.19 186 LEU A C 1
ATOM 1553 O O . LEU A 1 186 ? -7.667 7.953 4.049 1.00 98.19 186 LEU A O 1
ATOM 1557 N N . GLN A 1 187 ? -8.333 8.075 1.906 1.00 97.31 187 GLN A N 1
ATOM 1558 C CA . GLN A 1 187 ? -9.350 9.102 2.134 1.00 97.31 187 GLN A CA 1
ATOM 1559 C C . GLN A 1 187 ? -10.431 8.668 3.129 1.00 97.31 187 GLN A C 1
ATOM 1561 O O . GLN A 1 187 ? -10.986 9.520 3.815 1.00 97.31 187 GLN A O 1
ATOM 1566 N N . ARG A 1 188 ? -10.727 7.367 3.236 1.00 95.88 188 ARG A N 1
ATOM 1567 C CA . ARG A 1 188 ? -11.770 6.852 4.140 1.00 95.88 188 ARG A CA 1
ATOM 1568 C C . ARG A 1 188 ? -11.235 6.337 5.473 1.00 95.88 188 ARG A C 1
ATOM 1570 O O . ARG A 1 188 ? -11.898 6.486 6.495 1.00 95.88 188 ARG A O 1
ATOM 1577 N N . PHE A 1 189 ? -10.070 5.693 5.469 1.00 96.88 189 PHE A N 1
ATOM 1578 C CA . PHE A 1 189 ? -9.619 4.862 6.589 1.00 96.88 189 PHE A CA 1
ATOM 1579 C C . PHE A 1 189 ? -8.272 5.271 7.193 1.00 96.88 189 PHE A C 1
ATOM 1581 O O . PHE A 1 189 ? -7.895 4.694 8.217 1.00 96.88 189 PHE A O 1
ATOM 1588 N N . SER A 1 190 ? -7.555 6.240 6.610 1.00 96.81 190 SER A N 1
ATOM 1589 C CA . SER A 1 190 ? -6.321 6.761 7.216 1.00 96.81 190 SER A CA 1
ATOM 1590 C C . SER A 1 190 ? -6.592 7.470 8.546 1.00 96.81 190 SER A C 1
ATOM 1592 O O . SER A 1 190 ? -7.719 7.871 8.854 1.00 96.81 190 SER A O 1
ATOM 1594 N N . TYR A 1 191 ? -5.537 7.650 9.332 1.00 96.50 191 TYR A N 1
ATOM 1595 C CA . TYR A 1 191 ? -5.530 8.373 10.593 1.00 96.50 191 TYR A CA 1
ATOM 1596 C C . TYR A 1 191 ? -6.130 9.769 10.426 1.00 96.50 191 TYR A C 1
ATOM 1598 O O . TYR A 1 191 ? -7.066 10.116 11.141 1.00 96.50 191 TYR A O 1
ATOM 1606 N N . ILE A 1 192 ? -5.628 10.548 9.459 1.00 96.12 192 ILE A N 1
ATOM 1607 C CA . ILE A 1 192 ? -6.039 11.946 9.289 1.00 96.12 192 ILE A CA 1
ATOM 1608 C C . ILE A 1 192 ? -7.499 12.060 8.846 1.00 96.12 192 ILE A C 1
ATOM 1610 O O . ILE A 1 192 ? -8.237 12.880 9.385 1.00 96.12 192 ILE A O 1
ATOM 1614 N N . SER A 1 193 ? -7.943 11.187 7.939 1.00 95.06 193 SER A N 1
ATOM 1615 C CA . SER A 1 193 ? -9.334 11.162 7.486 1.00 95.06 193 SER A CA 1
ATOM 1616 C C . SER A 1 193 ? -10.289 10.809 8.619 1.00 95.06 193 SER A C 1
ATOM 1618 O O . SER A 1 193 ? -11.316 11.452 8.807 1.00 95.06 193 SER A O 1
ATOM 1620 N N . ARG A 1 194 ? -9.930 9.814 9.433 1.00 94.69 194 ARG A N 1
ATOM 1621 C CA . ARG A 1 194 ? -10.743 9.425 10.587 1.00 94.69 194 ARG A CA 1
ATOM 1622 C C .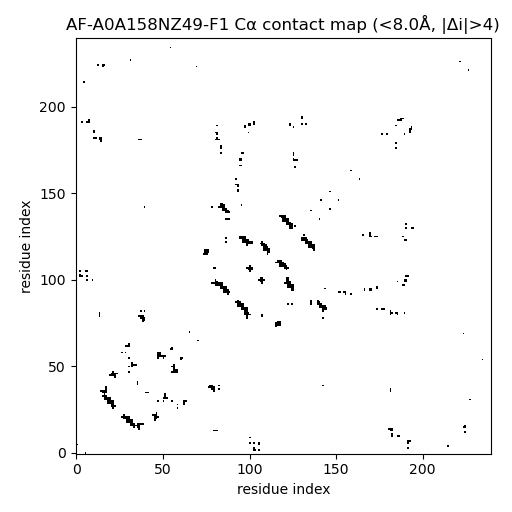 ARG A 1 194 ? -10.748 10.493 11.676 1.00 94.69 194 ARG A C 1
ATOM 1624 O O . ARG A 1 194 ? -11.774 10.673 12.321 1.00 94.69 194 ARG A O 1
ATOM 1631 N N . LEU A 1 195 ? -9.634 11.198 11.870 1.00 93.94 195 LEU A N 1
ATOM 1632 C CA . LEU A 1 195 ? -9.533 12.290 12.835 1.00 93.94 195 LEU A CA 1
ATOM 1633 C C . LEU A 1 195 ? -10.433 13.463 12.440 1.00 93.94 195 LEU A C 1
ATOM 1635 O O . LEU A 1 195 ? -11.147 13.973 13.300 1.00 93.94 195 LEU A O 1
ATOM 1639 N N . LYS A 1 196 ?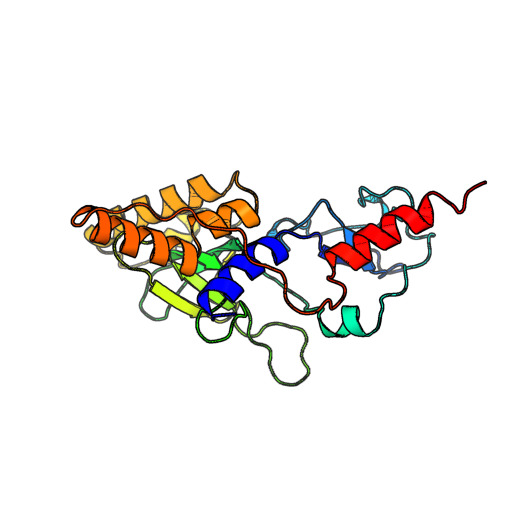 -10.441 13.844 11.154 1.00 92.00 196 LYS A N 1
ATOM 1640 C CA . LYS A 1 196 ? -11.368 14.850 10.615 1.00 92.00 196 LYS A CA 1
ATOM 1641 C C . LYS A 1 196 ? -12.824 14.445 10.845 1.00 92.00 196 LYS A C 1
ATOM 1643 O O . LYS A 1 196 ? -13.539 15.173 11.523 1.00 92.00 196 LYS A O 1
ATOM 1648 N N . ASN A 1 197 ? -13.205 13.233 10.438 1.00 90.25 197 ASN A N 1
ATOM 1649 C CA . ASN A 1 197 ? -14.571 12.733 10.624 1.00 90.25 197 ASN A CA 1
ATOM 1650 C C . ASN A 1 197 ? -15.001 12.715 12.105 1.00 90.25 197 ASN A C 1
ATOM 1652 O O . ASN A 1 197 ? -16.142 13.038 12.422 1.00 90.25 197 ASN A O 1
ATOM 1656 N N . MET A 1 198 ? -14.097 12.353 13.029 1.00 88.94 198 MET A N 1
ATOM 1657 C CA . MET A 1 198 ? -14.386 12.410 14.467 1.00 88.94 198 MET A CA 1
ATOM 1658 C C . MET A 1 198 ? -14.601 13.850 14.948 1.00 88.94 198 MET A C 1
ATOM 1660 O O . MET A 1 198 ? -15.557 14.093 15.679 1.00 88.94 198 MET A O 1
ATOM 1664 N N . ARG A 1 199 ? -13.764 14.809 14.527 1.00 89.31 199 ARG A N 1
ATOM 1665 C CA . ARG A 1 199 ? -13.932 16.233 14.874 1.00 89.31 199 ARG A CA 1
ATOM 1666 C C . ARG A 1 199 ? -15.238 16.797 14.314 1.00 89.31 199 ARG A C 1
ATOM 1668 O O . ARG A 1 199 ? -15.977 17.430 15.052 1.00 89.31 199 ARG A O 1
ATOM 1675 N N . GLU A 1 200 ? -15.562 16.502 13.060 1.00 86.12 200 GLU A N 1
ATOM 1676 C CA . GLU A 1 200 ? -16.815 16.923 12.419 1.00 86.12 200 GLU A CA 1
ATOM 1677 C C . GLU A 1 200 ? -18.044 16.332 13.116 1.00 86.12 200 GLU A C 1
ATOM 1679 O O . GLU A 1 200 ? -19.016 17.040 13.344 1.00 86.12 200 GLU A O 1
ATOM 1684 N N . SER A 1 201 ? -17.995 15.064 13.539 1.00 79.06 201 SER A N 1
ATOM 1685 C CA . SER A 1 201 ? -19.102 14.448 14.286 1.00 79.06 201 SER A CA 1
ATOM 1686 C C . SER A 1 201 ? -19.323 15.054 15.677 1.00 79.06 201 SER A C 1
ATOM 1688 O O . SER A 1 201 ? -20.437 15.011 16.192 1.00 79.06 201 SER A O 1
ATOM 1690 N N . VAL A 1 202 ? -18.274 15.621 16.284 1.00 75.31 202 VAL A N 1
ATOM 1691 C CA . VAL A 1 202 ? -18.364 16.360 17.553 1.00 75.31 202 VAL A CA 1
ATOM 1692 C C . VAL A 1 202 ? -18.870 17.780 17.302 1.00 75.31 202 VAL A C 1
ATOM 1694 O O . VAL A 1 202 ? -19.728 18.254 18.038 1.00 75.31 202 VAL A O 1
ATOM 1697 N N . ASN A 1 203 ? -18.397 18.419 16.232 1.00 63.62 203 ASN A N 1
ATOM 1698 C CA . ASN A 1 203 ? -18.800 19.765 15.835 1.00 63.62 203 ASN A CA 1
ATOM 1699 C C . ASN A 1 203 ? -20.203 19.811 15.208 1.00 63.62 203 ASN A C 1
ATOM 1701 O O . ASN A 1 203 ? -20.798 20.868 15.176 1.00 63.62 203 ASN A O 1
ATOM 1705 N N . GLN A 1 204 ? -20.806 18.696 14.783 1.00 53.16 204 GLN A N 1
ATOM 1706 C CA . GLN A 1 204 ? -22.223 18.660 14.373 1.00 53.16 204 GLN A CA 1
ATOM 1707 C C . GLN A 1 204 ? -23.213 18.993 15.511 1.00 53.16 204 GLN A C 1
ATOM 1709 O O . GLN A 1 204 ? -24.418 19.044 15.268 1.00 53.16 204 GLN A O 1
ATOM 1714 N N . PHE A 1 205 ? -22.725 19.237 16.732 1.00 49.56 205 PHE A N 1
ATOM 1715 C CA . PHE A 1 205 ? -23.494 19.836 17.824 1.00 49.56 205 PHE A CA 1
ATOM 1716 C C . PHE A 1 205 ? -23.372 21.369 17.924 1.00 49.56 205 PHE A C 1
ATOM 1718 O O . PHE A 1 205 ? -24.118 21.946 18.706 1.00 49.56 205 PHE A O 1
ATOM 1725 N N . ASP A 1 206 ? -22.527 22.014 17.114 1.00 47.31 206 ASP A N 1
ATOM 1726 C CA . ASP A 1 206 ? -22.367 23.470 17.013 1.00 47.31 206 ASP A CA 1
ATOM 1727 C C . ASP A 1 206 ? -22.160 23.854 15.524 1.00 47.31 206 ASP A C 1
ATOM 1729 O O . ASP A 1 206 ? -21.108 23.597 14.943 1.00 47.31 206 ASP A O 1
ATOM 1733 N N . GLU A 1 207 ? -23.185 24.415 14.871 1.00 48.66 207 GLU A N 1
ATOM 1734 C CA . GLU A 1 207 ? -23.150 24.794 13.444 1.00 48.66 207 GLU A CA 1
ATOM 1735 C C . GLU A 1 207 ? -21.978 25.736 13.087 1.00 48.66 207 GLU A C 1
ATOM 1737 O O . GLU A 1 207 ? -21.728 26.698 13.806 1.00 48.66 207 GLU A O 1
ATOM 1742 N N . GLU A 1 208 ? -21.304 25.491 11.950 1.00 46.00 208 GLU A N 1
ATOM 1743 C CA . GLU A 1 208 ? -21.240 26.392 10.774 1.00 46.00 208 GLU A CA 1
ATOM 1744 C C . GLU A 1 208 ? -20.345 25.806 9.650 1.00 46.00 208 GLU A C 1
ATOM 1746 O O . GLU A 1 208 ? -19.324 25.162 9.899 1.00 46.00 208 GLU A O 1
ATOM 1751 N N . GLU A 1 209 ? -20.779 25.989 8.395 1.00 49.62 209 GLU A N 1
ATOM 1752 C CA . GLU A 1 209 ? -20.095 25.589 7.155 1.00 49.62 209 GLU A CA 1
ATOM 1753 C C . GLU A 1 209 ? -18.887 26.485 6.853 1.00 49.62 209 GLU A C 1
ATOM 1755 O O . GLU A 1 209 ? -19.034 27.701 6.779 1.00 49.62 209 GLU A O 1
ATOM 1760 N N . ASP A 1 210 ? -17.747 25.882 6.500 1.00 40.12 210 ASP A N 1
ATOM 1761 C CA . ASP A 1 210 ? -16.675 26.577 5.785 1.00 40.12 210 ASP A CA 1
ATOM 1762 C C . ASP A 1 210 ? -16.318 25.837 4.488 1.00 40.12 210 ASP A C 1
ATOM 1764 O O . ASP A 1 210 ? -16.016 24.642 4.463 1.00 40.12 210 ASP A O 1
ATOM 1768 N N . ASN A 1 211 ? -16.358 26.576 3.378 1.00 49.38 211 ASN A N 1
ATOM 1769 C CA . ASN A 1 211 ? -16.009 26.097 2.043 1.00 49.38 211 ASN A CA 1
ATOM 1770 C C . ASN A 1 211 ? -14.482 25.888 1.933 1.00 49.38 211 ASN A C 1
ATOM 1772 O O . ASN A 1 211 ? -13.726 26.857 1.838 1.00 49.38 211 ASN A O 1
ATOM 1776 N N . GLU A 1 212 ? -14.014 24.631 1.910 1.00 47.91 212 GLU A N 1
ATOM 1777 C CA . GLU A 1 212 ? -12.587 24.305 1.741 1.00 47.91 212 GLU A CA 1
ATOM 1778 C C . GLU A 1 212 ? -12.080 24.669 0.324 1.00 47.91 212 GLU A C 1
ATOM 1780 O O . GLU A 1 212 ? -12.522 24.134 -0.696 1.00 47.91 212 GLU A O 1
ATOM 1785 N N . ILE A 1 213 ? -11.081 25.556 0.263 1.00 42.00 213 ILE A N 1
ATOM 1786 C CA . ILE A 1 213 ? -10.272 25.829 -0.934 1.00 42.00 213 ILE A CA 1
ATOM 1787 C C . ILE A 1 213 ? -9.202 24.727 -1.056 1.00 42.00 213 ILE A C 1
ATOM 1789 O O . ILE A 1 213 ? -8.509 24.449 -0.073 1.00 42.00 213 ILE A O 1
ATOM 1793 N N . PRO A 1 214 ? -8.995 24.111 -2.237 1.00 40.59 214 PRO A N 1
ATOM 1794 C CA . PRO A 1 214 ? -7.999 23.057 -2.397 1.00 40.59 214 PRO A CA 1
ATOM 1795 C C . PRO A 1 214 ? -6.569 23.580 -2.141 1.00 40.59 214 PRO A C 1
ATOM 1797 O O . PRO A 1 214 ? -6.212 24.659 -2.623 1.00 40.59 214 PRO A O 1
ATOM 1800 N N . PRO A 1 215 ? -5.722 22.824 -1.415 1.00 46.31 215 PRO A N 1
ATOM 1801 C CA . PRO A 1 215 ? -4.406 23.291 -0.994 1.00 46.31 215 PRO A CA 1
ATOM 1802 C C . PRO A 1 215 ? -3.423 23.433 -2.164 1.00 46.31 215 PRO A C 1
ATOM 1804 O O . PRO A 1 215 ? -3.312 22.568 -3.036 1.00 46.31 215 PRO A O 1
ATOM 1807 N N . THR A 1 216 ? -2.647 24.517 -2.138 1.00 43.09 216 THR A N 1
ATOM 1808 C CA . THR A 1 216 ? -1.568 24.798 -3.093 1.00 43.09 216 THR A CA 1
ATOM 1809 C C . THR A 1 216 ? -0.364 23.875 -2.836 1.00 43.09 216 THR A C 1
ATOM 1811 O O . THR A 1 216 ? 0.087 23.776 -1.691 1.00 43.09 216 THR A O 1
ATOM 1814 N N . PRO A 1 217 ? 0.194 23.203 -3.863 1.00 44.56 217 PRO A N 1
ATOM 1815 C CA . PRO A 1 217 ? 1.275 22.235 -3.678 1.00 44.56 217 PRO A CA 1
ATOM 1816 C C . PRO A 1 217 ? 2.597 22.901 -3.244 1.00 44.56 217 PRO A C 1
ATOM 1818 O O . PRO A 1 217 ? 2.883 24.029 -3.658 1.00 44.56 217 PRO A O 1
ATOM 1821 N N . PRO A 1 218 ? 3.442 22.205 -2.456 1.00 49.84 218 PRO A N 1
ATOM 1822 C CA . PRO A 1 218 ? 4.772 22.690 -2.093 1.00 49.84 218 PRO A CA 1
ATOM 1823 C C . PRO A 1 218 ? 5.719 22.743 -3.308 1.00 49.84 218 PRO A C 1
ATOM 1825 O O . PRO A 1 218 ? 5.444 22.166 -4.362 1.00 49.84 218 PRO A O 1
ATOM 1828 N N . LEU A 1 219 ? 6.846 23.456 -3.157 1.00 46.03 219 LEU A N 1
ATOM 1829 C CA . LEU A 1 219 ? 7.835 23.704 -4.216 1.00 46.03 219 LEU A CA 1
ATOM 1830 C C . LEU A 1 219 ? 8.229 22.405 -4.952 1.00 46.03 219 LEU A C 1
ATOM 1832 O O . LEU A 1 219 ? 8.684 21.440 -4.338 1.00 46.03 219 LEU A O 1
ATOM 1836 N N . LYS A 1 220 ? 8.046 22.410 -6.280 1.00 47.19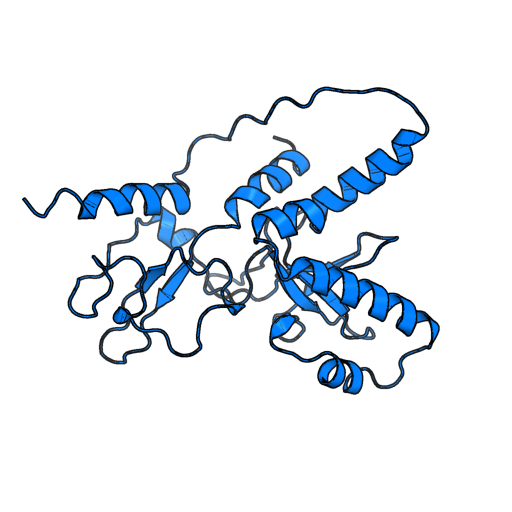 220 LYS A N 1
ATOM 1837 C CA . LYS A 1 220 ? 8.140 21.254 -7.187 1.00 47.19 220 LYS A CA 1
ATOM 1838 C C . LYS A 1 220 ? 9.496 20.530 -7.116 1.00 47.19 220 LYS A C 1
ATOM 1840 O O . LYS A 1 220 ? 10.433 20.896 -7.823 1.00 47.19 220 LYS A O 1
ATOM 1845 N N . ARG A 1 221 ? 9.564 19.429 -6.361 1.00 48.91 221 ARG A N 1
ATOM 1846 C CA . ARG A 1 221 ? 10.368 18.257 -6.751 1.00 48.91 221 ARG A CA 1
ATOM 1847 C C . ARG A 1 221 ? 9.522 17.415 -7.703 1.00 48.91 221 ARG A C 1
ATOM 1849 O O . ARG A 1 221 ? 8.341 17.218 -7.438 1.00 48.91 221 ARG A O 1
ATOM 1856 N N . ILE A 1 222 ? 10.115 16.953 -8.807 1.00 49.34 222 ILE A N 1
ATOM 1857 C CA . ILE A 1 222 ? 9.433 16.071 -9.763 1.00 49.34 222 ILE A CA 1
ATOM 1858 C C . ILE A 1 222 ? 8.997 14.818 -9.004 1.00 49.34 222 ILE A C 1
ATOM 1860 O O . ILE A 1 222 ? 9.839 14.086 -8.488 1.00 49.34 222 ILE A O 1
ATOM 1864 N N . THR A 1 223 ? 7.694 14.579 -8.918 1.00 59.66 223 THR A N 1
ATOM 1865 C CA . THR A 1 223 ? 7.172 13.372 -8.266 1.00 59.66 223 THR A CA 1
ATOM 1866 C C . THR A 1 223 ? 7.495 12.142 -9.115 1.00 59.66 223 THR A C 1
ATOM 1868 O O . THR A 1 223 ? 7.627 12.238 -10.338 1.00 59.66 223 THR A O 1
ATOM 1871 N N . LEU A 1 224 ? 7.571 10.953 -8.506 1.00 57.72 224 LEU A N 1
ATOM 1872 C CA . LEU A 1 224 ? 7.734 9.696 -9.251 1.00 57.72 224 LEU A CA 1
ATOM 1873 C C . LEU A 1 224 ? 6.668 9.555 -10.352 1.00 57.72 224 LEU A C 1
ATOM 1875 O O . LEU A 1 224 ? 6.964 9.127 -11.465 1.00 57.72 224 LEU A O 1
ATOM 1879 N N . LYS A 1 225 ? 5.439 9.999 -10.059 1.00 59.06 225 LYS A N 1
ATOM 1880 C CA . LYS A 1 225 ? 4.326 10.067 -11.009 1.00 59.06 225 LYS A CA 1
ATOM 1881 C C . LYS A 1 225 ? 4.645 10.984 -12.189 1.00 59.06 225 LYS A C 1
ATOM 1883 O O . LYS A 1 225 ? 4.509 10.568 -13.333 1.00 59.06 225 LYS A O 1
ATOM 1888 N N . GLU A 1 226 ? 5.106 12.207 -11.938 1.00 64.12 226 GLU A N 1
ATOM 1889 C CA . GLU A 1 226 ? 5.495 13.154 -12.991 1.00 64.12 226 GLU A CA 1
ATOM 1890 C C . GLU A 1 226 ? 6.688 12.656 -13.814 1.00 64.12 226 GLU A C 1
ATOM 1892 O O . GLU A 1 226 ? 6.690 12.818 -15.034 1.00 64.12 226 GLU A O 1
ATOM 1897 N N . PHE A 1 227 ? 7.682 12.026 -13.183 1.00 62.66 227 PHE A N 1
ATOM 1898 C CA . PHE A 1 227 ? 8.802 11.396 -13.881 1.00 62.66 227 PHE A CA 1
ATOM 1899 C C . PHE A 1 227 ? 8.307 10.278 -14.807 1.00 62.66 227 PHE A C 1
ATOM 1901 O O . PHE A 1 227 ? 8.629 10.272 -15.996 1.00 62.66 227 PHE A O 1
ATOM 1908 N N . CYS A 1 228 ? 7.484 9.358 -14.305 1.00 62.22 228 CYS A N 1
ATOM 1909 C CA . CYS A 1 228 ? 6.974 8.243 -15.097 1.00 62.22 228 CYS A CA 1
ATOM 1910 C C . CYS A 1 228 ? 6.023 8.702 -16.213 1.00 62.22 228 CYS A C 1
ATOM 1912 O O . CYS A 1 228 ? 6.139 8.216 -17.337 1.00 62.22 228 CYS A O 1
ATOM 1914 N N . LEU A 1 229 ? 5.150 9.685 -15.958 1.00 61.88 229 LEU A N 1
ATOM 1915 C CA . LEU A 1 229 ? 4.266 10.278 -16.971 1.00 61.88 229 LEU A CA 1
ATOM 1916 C C . LEU A 1 229 ? 5.054 11.007 -18.069 1.00 61.88 229 LEU A C 1
ATOM 1918 O O . LEU A 1 229 ? 4.785 10.797 -19.250 1.00 61.88 229 LEU A O 1
ATOM 1922 N N . LYS A 1 230 ? 6.082 11.793 -17.717 1.00 59.31 230 LYS A N 1
ATOM 1923 C CA . LYS A 1 230 ? 6.959 12.453 -18.705 1.00 59.31 230 LYS A CA 1
ATOM 1924 C C . LYS A 1 230 ? 7.714 11.448 -19.576 1.00 59.31 230 LYS A C 1
ATOM 1926 O O . LYS A 1 230 ? 7.892 11.683 -20.769 1.00 59.31 230 LYS A O 1
ATOM 1931 N N . ASN A 1 231 ? 8.127 10.317 -19.006 1.00 54.19 231 ASN A N 1
ATOM 1932 C CA . ASN A 1 231 ? 8.815 9.263 -19.749 1.00 54.19 231 ASN A CA 1
ATOM 1933 C C . ASN A 1 231 ? 7.866 8.323 -20.517 1.00 54.19 231 ASN A C 1
ATOM 1935 O O . ASN A 1 231 ? 8.331 7.613 -21.406 1.00 54.19 231 ASN A O 1
ATOM 1939 N N . ARG A 1 232 ? 6.549 8.351 -20.253 1.00 50.34 232 ARG A N 1
ATOM 1940 C CA . ARG A 1 232 ? 5.529 7.648 -21.058 1.00 50.34 232 ARG A CA 1
ATOM 1941 C C . ARG A 1 232 ? 5.474 8.203 -22.490 1.00 50.34 232 ARG A C 1
ATOM 1943 O O . ARG A 1 232 ? 5.379 7.430 -23.438 1.00 50.34 232 ARG A O 1
ATOM 1950 N N . HIS A 1 233 ? 5.646 9.519 -22.643 1.00 43.59 233 HIS A N 1
ATOM 1951 C CA . HIS A 1 233 ? 5.636 10.215 -23.938 1.00 43.59 233 HIS A CA 1
ATOM 1952 C C . HIS A 1 233 ? 6.976 10.190 -24.691 1.00 43.59 233 HIS A C 1
ATOM 1954 O O . HIS A 1 233 ? 7.000 10.362 -25.909 1.00 43.59 233 HIS A O 1
ATOM 1960 N N . TYR A 1 234 ? 8.100 9.925 -24.014 1.00 37.25 234 TYR A N 1
ATOM 1961 C CA . TYR A 1 234 ? 9.405 9.811 -24.686 1.00 37.25 234 TYR A CA 1
ATOM 1962 C C . TYR A 1 234 ? 9.494 8.596 -25.627 1.00 37.25 234 TYR A C 1
ATOM 1964 O O . TYR A 1 234 ? 10.339 8.574 -26.521 1.00 37.25 234 TYR A O 1
ATOM 1972 N N . THR A 1 235 ? 8.617 7.601 -25.457 1.00 38.44 235 THR A N 1
ATOM 1973 C CA . THR A 1 235 ? 8.541 6.416 -26.324 1.00 38.44 235 THR A CA 1
ATOM 1974 C C . THR A 1 235 ? 7.540 6.532 -27.474 1.00 38.44 235 THR A C 1
ATOM 1976 O O . THR A 1 235 ? 7.628 5.733 -28.401 1.00 38.44 235 THR A O 1
ATOM 1979 N N . GLU A 1 236 ? 6.636 7.517 -27.463 1.00 33.94 236 GLU A N 1
ATOM 1980 C CA . GLU A 1 236 ? 5.687 7.747 -28.570 1.00 33.94 236 GLU A CA 1
ATOM 1981 C C . GLU A 1 236 ? 6.318 8.551 -29.721 1.00 33.94 236 GLU A C 1
ATOM 1983 O O . GLU A 1 236 ? 5.939 8.370 -30.870 1.00 33.94 236 GLU A O 1
ATOM 1988 N N . ASN A 1 237 ? 7.352 9.358 -29.448 1.00 29.97 237 ASN A N 1
ATOM 1989 C CA . ASN A 1 237 ? 7.971 10.260 -30.433 1.00 29.97 237 ASN A CA 1
ATOM 1990 C C . ASN A 1 237 ? 9.347 9.805 -30.964 1.00 29.97 237 ASN A C 1
ATOM 1992 O O . ASN A 1 237 ? 10.117 10.626 -31.457 1.00 29.97 237 ASN A O 1
ATOM 1996 N N . LYS A 1 238 ? 9.696 8.515 -30.856 1.00 31.52 238 LYS A N 1
ATOM 1997 C CA . LYS A 1 238 ? 10.960 7.972 -31.410 1.00 31.52 238 LYS A CA 1
ATOM 1998 C C . LYS A 1 238 ? 10.795 6.821 -32.405 1.00 31.52 238 LYS A C 1
ATOM 2000 O O . LYS A 1 238 ? 11.778 6.177 -32.754 1.00 31.52 238 LYS A O 1
ATOM 2005 N N . PHE A 1 239 ? 9.576 6.605 -32.891 1.00 32.25 239 PHE A N 1
ATOM 2006 C CA . PHE A 1 239 ? 9.310 5.744 -34.043 1.00 32.25 239 PHE A CA 1
ATOM 2007 C C . PHE A 1 239 ? 8.512 6.514 -35.102 1.00 32.25 239 PHE A C 1
ATOM 2009 O O . PHE A 1 239 ? 7.357 6.201 -35.378 1.00 32.25 239 PHE A O 1
ATOM 2016 N N . LEU A 1 240 ? 9.161 7.538 -35.660 1.00 32.25 240 LEU A N 1
ATOM 2017 C CA . LEU A 1 240 ? 9.001 7.988 -37.042 1.00 32.25 240 LEU A CA 1
ATOM 2018 C C . LEU A 1 240 ? 10.400 8.044 -37.657 1.00 32.25 240 LEU A C 1
ATOM 2020 O O . LEU A 1 240 ? 11.310 8.547 -36.956 1.00 32.25 240 LEU A O 1
#

Radius of gyration: 20.16 Å; Cα contacts (8 Å, |Δi|>4): 333; chains: 1; bounding box: 45×47×62 Å

Foldseek 3Di:
DDLLLLQLVVLVQQQAWDWDFAPPPVQRAIDTARVDSWLVPDDPHDHLCPHPLPLRSDSPDDHDDDDPVRVVPAAPDNTTQLFWKQFDDVVDAGFIWGQGQDSVRRHQFDDDDPHSYGQWGKIFTQFQPDTDIDTDGPVRIDGLVVDDPVNRVVVVPPDDPVVVVRRVNSNVVSVVSVVDGSSRSCCCHYPSNSVVVVVVVVCVVPDDDDDDDRDDDPDDDQRPRNVVVVVSVVSVPPPD

Solvent-accessible surface area (backbone atoms only — not comparable to full-atom values): 14293 Å² total; per-residue (Å²): 130,53,68,67,56,47,54,60,56,45,37,68,71,43,53,39,52,40,76,46,62,23,65,48,89,92,56,58,44,60,39,82,31,78,91,40,55,39,56,75,75,54,61,97,74,42,46,37,69,73,41,85,58,70,90,58,25,38,76,85,46,79,66,77,85,75,54,68,79,56,58,76,72,56,58,64,62,74,64,33,52,38,34,53,24,34,35,44,52,91,101,52,56,77,38,40,24,32,26,25,62,30,86,88,74,74,40,32,61,37,64,53,92,94,46,48,50,61,57,27,35,22,31,29,45,51,52,90,92,51,93,47,67,49,79,39,43,65,90,37,47,43,57,36,87,83,49,56,63,73,67,55,53,69,71,39,74,91,71,57,74,74,55,47,60,54,49,51,51,16,44,52,56,55,54,70,42,63,90,47,52,42,36,58,30,29,64,63,63,25,65,68,39,44,51,48,53,53,50,51,66,60,41,74,78,54,92,80,91,76,89,84,75,83,81,81,80,74,88,85,69,84,44,74,63,55,52,52,56,58,54,59,55,62,66,69,76,70,78,124

Sequence (240 aa):
MSKEDTLLWLQSQRDIGIFIQCCRKSCKKWRYCDDFHDPVDVPKLWYCKMNSNKAIASCFVPEVPKMEAVEEDLIENKYNCGSLVWAHMHNYLWWPAIVDDCPENLRYYELKESSIIPVKYHVTFFKDDIIQHAWLNPRSIKAFVKYKKGTIMKKNKFYKMNDKKSLEKAYTLAQSAIPLSIFERLQRFSYISRLKNMRESVNQFDEEEDNEIPPTPPLKRITLKEFCLKNRHYTENKFL

Secondary structure (DSSP, 8-state):
--HHHHHHHHHHHHS--EEEE---TTT--EEEETT--STTTS-SS--GGG-S-GGG-SSSSPPPPPPHHHHHT----SS-TT-EEEE--TTS--EEEEE---TTTS-SEEE-TT-SSEEEEEEEE--SS---EEEE-GGGEEETTTS-HHHHHTT--S--HHHHHHHHHHHHHHHHTTTS-HHHHHHHHSHHHHHHHHHHHHHTTS-----PPPPPPPS-PPPHHHHHHHHHHTTTSS--

Nearest PDB structures (foldseek):
  6xcg-assembly2_B  TM=8.267E-01  e=4.789E-07  Homo sapiens
  6ue6-assembly2_B  TM=8.179E-01  e=1.039E-06  Homo sapiens
  6g27-assembly1_A  TM=7.981E-01  e=8.691E-07  Homo sapiens
  2rr4-assembly1_A  TM=8.296E-01  e=3.656E-03  Homo sapiens
  2e61-assembly1_A  TM=8.252E-01  e=4.640E-03  Homo sapiens

Mean predicted aligned error: 8.82 Å

InterPro domains:
  IPR000313 PWWP domain [PF00855] (82-177)
  IPR000313 PWWP domain [PS50812] (81-136)
  IPR000313 PWWP domain [SM00293] (79-145)
  IPR011124 Zinc finger, CW-type [PF07496] (20-63)
  IPR011124 Zinc finger, CW-type [PS51050] (13-67)
  IPR042778 Zinc finger CW-type PWWP domain protein ZCWPW1/ZCWPW2 [PTHR15999] (18-211)

Organism: Atta cephalotes (NCBI:txid12957)

pLDDT: mean 84.87, std 18.03, range [29.97, 98.69]